Protein AF-A0A7S3JMP1-F1 (afdb_monomer)

Structure (mmCIF, N/CA/C/O backbone):
data_AF-A0A7S3JMP1-F1
#
_entry.id   AF-A0A7S3JMP1-F1
#
loop_
_atom_site.group_PDB
_atom_site.id
_atom_site.type_symbol
_atom_site.label_atom_id
_atom_site.label_alt_id
_atom_site.label_comp_id
_atom_site.label_asym_id
_atom_site.label_entity_id
_atom_site.label_seq_id
_atom_site.pdbx_PDB_ins_code
_atom_site.Cartn_x
_atom_site.Cartn_y
_atom_site.Cartn_z
_atom_site.occupancy
_atom_site.B_iso_or_equiv
_atom_site.auth_seq_id
_atom_site.auth_comp_id
_atom_site.auth_asym_id
_atom_site.auth_atom_id
_atom_site.pdbx_PDB_model_num
ATOM 1 N N . LYS A 1 1 ? -2.152 18.953 14.702 1.00 27.91 1 LYS A N 1
ATOM 2 C CA . LYS A 1 1 ? -2.093 19.894 13.556 1.00 27.91 1 LYS A CA 1
ATOM 3 C C . LYS A 1 1 ? -2.428 19.096 12.307 1.00 27.91 1 LYS A C 1
ATOM 5 O O . LYS A 1 1 ? -1.751 18.106 12.072 1.00 27.91 1 LYS A O 1
ATOM 10 N N . ALA A 1 2 ? -3.503 19.449 11.602 1.00 30.80 2 ALA A N 1
ATOM 11 C CA . ALA A 1 2 ? -3.869 18.799 10.349 1.00 30.80 2 ALA A CA 1
ATOM 12 C C . ALA A 1 2 ? -2.762 19.059 9.319 1.00 30.80 2 ALA A C 1
ATOM 14 O O . ALA A 1 2 ? -2.399 20.213 9.087 1.00 30.80 2 ALA A O 1
ATOM 15 N N . PHE A 1 3 ? -2.185 17.998 8.761 1.00 35.62 3 PHE A N 1
ATOM 16 C CA . PHE A 1 3 ? -1.281 18.111 7.626 1.00 35.62 3 PHE A CA 1
ATOM 17 C C . PHE A 1 3 ? -2.142 18.359 6.387 1.00 35.62 3 PHE A C 1
ATOM 19 O O . PHE A 1 3 ? -2.720 17.438 5.823 1.00 35.62 3 PHE A O 1
ATOM 26 N N . SER A 1 4 ? -2.279 19.632 6.021 1.00 33.31 4 SER A N 1
ATOM 27 C CA . SER A 1 4 ? -2.816 20.056 4.731 1.00 33.31 4 SER A CA 1
ATOM 28 C C . SER A 1 4 ? -1.775 19.713 3.668 1.00 33.31 4 SER A C 1
ATOM 30 O O . SER A 1 4 ? -0.843 20.483 3.443 1.00 33.31 4 SER A O 1
ATOM 32 N N . THR A 1 5 ? -1.907 18.542 3.055 1.00 43.91 5 THR A N 1
ATOM 33 C CA . THR A 1 5 ? -1.277 18.276 1.757 1.00 43.91 5 THR A CA 1
ATOM 34 C C . THR A 1 5 ? -2.185 18.858 0.673 1.00 43.91 5 THR A C 1
ATOM 36 O O . THR A 1 5 ? -3.389 19.003 0.884 1.00 43.91 5 THR A O 1
ATOM 39 N N . GLU A 1 6 ? -1.614 19.258 -0.460 1.00 51.47 6 GLU A N 1
ATOM 40 C CA . GLU A 1 6 ? -2.234 20.013 -1.569 1.00 51.47 6 GLU A CA 1
ATOM 41 C C . GLU A 1 6 ? -3.490 19.369 -2.206 1.00 51.47 6 GLU A C 1
ATOM 43 O O . GLU A 1 6 ? -4.034 19.872 -3.183 1.00 51.47 6 GLU A O 1
ATOM 48 N N . SER A 1 7 ? -3.980 18.259 -1.660 1.00 64.06 7 SER A N 1
ATOM 49 C CA . SER A 1 7 ? -5.025 17.405 -2.212 1.00 64.06 7 SER A CA 1
ATOM 50 C C . SER A 1 7 ? -6.443 17.719 -1.704 1.00 64.06 7 SER A C 1
ATOM 52 O O . SER A 1 7 ? -7.412 17.127 -2.178 1.00 64.06 7 SER A O 1
ATOM 54 N N . GLY A 1 8 ? -6.606 18.665 -0.768 1.00 86.81 8 GLY A N 1
ATOM 55 C CA . GLY A 1 8 ? -7.921 19.047 -0.225 1.00 86.81 8 GLY A CA 1
ATOM 56 C C . GLY A 1 8 ? -8.559 17.989 0.689 1.00 86.81 8 GLY A C 1
ATOM 57 O O . GLY A 1 8 ? -9.744 18.094 1.026 1.00 86.81 8 GLY A O 1
ATOM 58 N N . TYR A 1 9 ? -7.773 16.988 1.093 1.00 93.75 9 TYR A N 1
ATOM 59 C CA . TYR A 1 9 ? -8.148 15.967 2.062 1.00 93.75 9 TYR A CA 1
ATOM 60 C C . TYR A 1 9 ? -7.517 16.249 3.427 1.00 93.75 9 TYR A C 1
ATOM 62 O O . TYR A 1 9 ? -6.421 16.800 3.538 1.00 93.75 9 TYR A O 1
ATOM 70 N N . SER A 1 10 ? -8.209 15.843 4.483 1.00 94.62 10 SER A N 1
ATOM 71 C CA . SER A 1 10 ? -7.706 15.890 5.855 1.00 94.62 10 SER A CA 1
ATOM 72 C C . SER A 1 10 ? -8.132 14.651 6.626 1.00 94.62 10 SER A C 1
ATOM 74 O O . SER A 1 10 ? -8.985 13.892 6.173 1.00 94.62 10 SER A O 1
ATOM 76 N N . THR A 1 11 ? -7.584 14.453 7.820 1.00 96.25 11 THR A N 1
ATOM 77 C CA . THR A 1 11 ? -7.949 13.323 8.681 1.00 96.25 11 THR A CA 1
ATOM 78 C C . THR A 1 11 ? -8.600 13.787 9.973 1.00 96.25 11 THR A C 1
ATOM 80 O O . THR A 1 11 ? -8.127 14.742 10.595 1.00 96.25 11 THR A O 1
ATOM 83 N N . MET A 1 12 ? -9.600 13.045 10.433 1.00 96.44 12 MET A N 1
ATOM 84 C CA . MET A 1 12 ? -10.169 13.162 11.773 1.00 96.44 12 MET A CA 1
ATOM 85 C C . MET A 1 12 ? -9.902 11.865 12.535 1.00 96.44 12 MET A C 1
ATOM 87 O O . MET A 1 12 ? -10.162 10.781 12.024 1.00 96.44 12 MET A O 1
ATOM 91 N N . THR A 1 13 ? -9.347 11.961 13.742 1.00 97.38 13 THR A N 1
ATOM 92 C CA . THR A 1 13 ? -9.113 10.791 14.597 1.00 97.38 13 THR A CA 1
ATOM 93 C C . THR A 1 13 ? -10.145 10.749 15.709 1.00 97.38 13 THR A C 1
ATOM 95 O O . THR A 1 13 ? -10.338 11.745 16.401 1.00 97.38 13 THR A O 1
ATOM 98 N N . GLU A 1 14 ? -10.746 9.583 15.902 1.00 97.44 14 GLU A N 1
ATOM 99 C CA . GLU A 1 14 ? -11.648 9.288 17.012 1.00 97.44 14 GLU A CA 1
ATOM 100 C C . GLU A 1 14 ? -11.126 8.087 17.800 1.00 97.44 14 GLU A C 1
ATOM 102 O O . GLU A 1 14 ? -10.477 7.204 17.236 1.00 97.44 14 GLU A O 1
ATOM 107 N N . GLY A 1 15 ? -11.422 8.045 19.099 1.00 97.25 15 GLY A N 1
ATOM 108 C CA . GLY A 1 15 ? -11.028 6.946 19.979 1.00 97.25 15 GLY A CA 1
ATOM 109 C C . GLY A 1 15 ? -9.518 6.828 20.213 1.00 97.25 15 GLY A C 1
ATOM 110 O O . GLY A 1 15 ? -8.710 7.661 19.797 1.00 97.25 15 GLY A O 1
ATOM 111 N N . GLU A 1 16 ? -9.134 5.754 20.897 1.00 96.75 16 GLU A N 1
ATOM 112 C CA . GLU A 1 16 ? -7.748 5.452 21.254 1.00 96.75 16 GLU A CA 1
ATOM 113 C C . GLU A 1 16 ? -7.521 3.939 21.364 1.00 96.75 16 GLU A C 1
ATOM 115 O O . GLU A 1 16 ? -8.465 3.152 21.455 1.00 96.75 16 GLU A O 1
ATOM 120 N N . GLY A 1 17 ? -6.261 3.501 21.302 1.00 96.12 17 GLY A N 1
ATOM 121 C CA . GLY A 1 17 ? -5.921 2.078 21.343 1.00 96.12 17 GLY A CA 1
ATOM 122 C C . GLY A 1 17 ? -6.724 1.253 20.325 1.00 96.12 17 GLY A C 1
ATOM 123 O O . GLY A 1 17 ? -6.677 1.517 19.126 1.00 96.12 17 GLY A O 1
ATOM 124 N N . PHE A 1 18 ? -7.497 0.276 20.807 1.00 97.06 18 PHE A N 1
ATOM 125 C CA . PHE A 1 18 ? -8.333 -0.602 19.974 1.00 97.06 18 PHE A CA 1
ATOM 126 C C . PHE A 1 18 ? -9.514 0.098 19.286 1.00 97.06 18 PHE A C 1
ATOM 128 O O . PHE A 1 18 ? -9.977 -0.366 18.238 1.00 97.06 18 PHE A O 1
ATOM 135 N N . THR A 1 19 ? -10.016 1.196 19.857 1.00 97.38 19 THR A N 1
ATOM 136 C CA . THR A 1 19 ? -11.144 1.959 19.297 1.00 97.38 19 THR A CA 1
ATOM 137 C C . THR A 1 19 ? -10.684 3.079 18.376 1.00 97.38 19 THR A C 1
ATOM 139 O O . THR A 1 19 ? -11.520 3.706 17.732 1.00 97.38 19 TH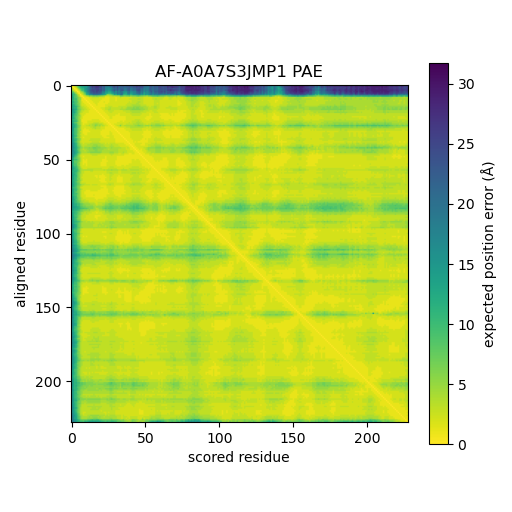R A O 1
ATOM 142 N N . LYS A 1 20 ? -9.369 3.314 18.268 1.00 98.25 20 LYS A N 1
ATOM 143 C CA . LYS A 1 20 ? -8.819 4.370 17.422 1.00 98.25 20 LYS A CA 1
ATOM 144 C C . LYS A 1 20 ? -9.222 4.168 15.963 1.00 98.25 20 LYS A C 1
ATOM 146 O O . LYS A 1 20 ? -8.942 3.111 15.391 1.00 98.25 20 LYS A O 1
ATOM 151 N N . ARG A 1 21 ? -9.808 5.197 15.357 1.00 98.31 21 ARG A N 1
ATOM 152 C CA . ARG A 1 21 ? -10.145 5.278 13.931 1.00 98.31 21 ARG A CA 1
ATOM 153 C C . ARG A 1 21 ? -9.627 6.576 13.342 1.00 98.31 21 ARG A C 1
ATOM 155 O O . ARG A 1 21 ? -9.736 7.626 13.970 1.00 98.31 21 ARG A O 1
ATOM 162 N N . VAL A 1 22 ? -9.050 6.499 12.148 1.00 98.38 22 VAL A N 1
ATOM 163 C CA . VAL A 1 22 ? -8.623 7.661 11.364 1.00 98.38 22 VAL A CA 1
ATOM 164 C C . VAL A 1 22 ? -9.528 7.753 10.143 1.00 98.38 22 VAL A C 1
ATOM 166 O O . VAL A 1 22 ? -9.395 6.981 9.198 1.00 98.38 22 VAL A O 1
ATOM 169 N N . TYR A 1 23 ? -10.470 8.688 10.183 1.00 98.25 23 TYR A N 1
ATOM 170 C CA . TYR A 1 23 ? -11.384 8.965 9.083 1.00 98.25 23 TYR A CA 1
ATOM 171 C C . TYR A 1 23 ? -10.7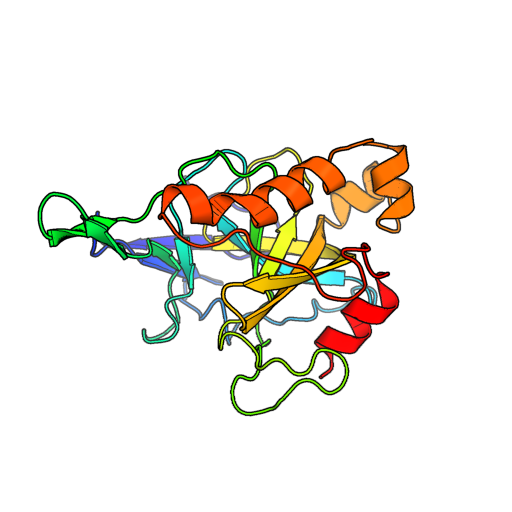45 9.932 8.098 1.00 98.25 23 TYR A C 1
ATOM 173 O O . TYR A 1 23 ? -10.215 10.975 8.496 1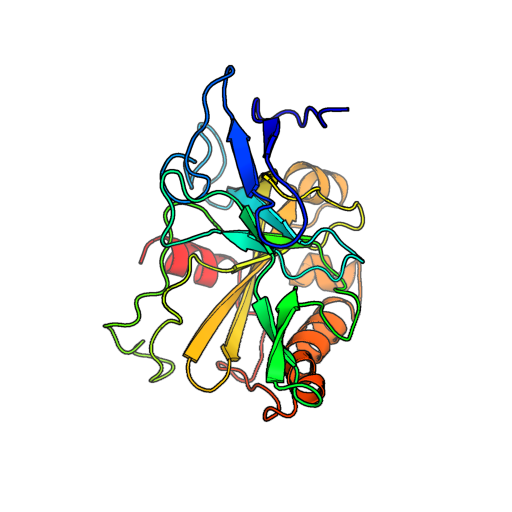.00 98.25 23 TYR A O 1
ATOM 181 N N . LEU A 1 24 ? -10.855 9.612 6.813 1.00 97.94 24 LEU A N 1
ATOM 182 C CA . LEU A 1 24 ? -10.547 10.547 5.745 1.00 97.94 24 LEU A CA 1
ATOM 183 C C . LEU A 1 24 ? -11.702 11.538 5.592 1.00 97.94 24 LEU A C 1
ATOM 185 O O . LEU A 1 24 ? -12.870 11.167 5.673 1.00 97.94 24 LEU A O 1
ATOM 189 N N . THR A 1 25 ? -11.382 12.806 5.364 1.00 96.50 25 THR A N 1
ATOM 190 C CA . THR A 1 25 ? -12.365 13.879 5.206 1.00 96.50 25 THR A CA 1
ATOM 191 C C . THR A 1 25 ? -12.054 14.726 3.978 1.00 96.50 25 THR A C 1
ATOM 193 O O . THR A 1 25 ? -10.891 14.983 3.670 1.00 96.50 25 THR A O 1
ATOM 196 N N . LYS A 1 26 ? -13.099 15.197 3.295 1.00 94.62 26 LYS A N 1
ATOM 197 C CA . LYS A 1 26 ? -13.024 16.150 2.181 1.00 94.62 26 LYS A CA 1
ATOM 198 C C . LYS A 1 26 ? -14.060 17.241 2.404 1.00 94.62 26 LYS A C 1
ATOM 200 O O . LYS A 1 26 ? -15.230 16.938 2.634 1.00 94.62 26 LYS A O 1
ATOM 205 N N . ALA A 1 27 ? -13.635 18.505 2.374 1.00 91.56 27 ALA A N 1
ATOM 206 C CA . ALA A 1 27 ? -14.508 19.654 2.650 1.00 91.56 27 ALA A CA 1
ATOM 207 C C . ALA A 1 27 ? -15.346 19.488 3.945 1.00 91.56 27 ALA A C 1
ATOM 209 O O . ALA A 1 27 ? -16.542 19.776 3.974 1.00 91.56 27 ALA A O 1
ATOM 210 N N . GLY A 1 28 ? -14.722 18.964 5.007 1.00 88.62 28 GLY A N 1
ATOM 211 C CA . GLY A 1 28 ? -15.351 18.767 6.319 1.00 88.62 28 GLY A CA 1
ATOM 212 C C . GLY A 1 28 ? -16.289 17.560 6.442 1.00 88.62 28 GLY A C 1
ATOM 213 O O . GLY A 1 28 ? -16.869 17.369 7.506 1.00 88.62 28 GLY A O 1
ATOM 214 N N . LYS A 1 29 ? -16.444 16.734 5.399 1.00 94.88 29 LYS A N 1
ATOM 215 C CA . LYS A 1 29 ? -17.255 15.505 5.439 1.00 94.88 29 LYS A CA 1
ATOM 216 C C . LYS A 1 29 ? -16.369 14.269 5.420 1.00 94.88 29 LYS A C 1
ATOM 218 O O . LYS A 1 29 ? -15.451 14.206 4.605 1.00 94.88 29 LYS A O 1
ATOM 223 N N . SER A 1 30 ? -16.661 13.295 6.280 1.00 96.56 30 SER A N 1
ATOM 224 C CA . SER A 1 30 ? -16.001 11.988 6.247 1.00 96.56 30 SER A CA 1
ATOM 225 C C . SER A 1 30 ? -16.370 11.229 4.975 1.00 96.56 30 SER A C 1
ATOM 227 O O . SER A 1 30 ? -17.538 11.208 4.584 1.00 96.56 30 SER A O 1
ATOM 229 N N . ILE A 1 31 ? -15.372 10.615 4.354 1.00 97.75 31 ILE A N 1
ATOM 230 C CA . ILE A 1 31 ? -15.487 9.830 3.124 1.00 97.75 31 ILE A CA 1
ATOM 231 C C . ILE A 1 31 ? -14.742 8.505 3.293 1.00 97.75 31 ILE A C 1
ATOM 233 O O . ILE A 1 31 ? -13.843 8.403 4.131 1.00 97.75 31 ILE A O 1
ATOM 237 N N . SER A 1 32 ? -15.096 7.507 2.490 1.00 98.44 32 SER A N 1
ATOM 238 C CA . SER A 1 32 ? -14.353 6.257 2.405 1.00 98.44 32 SER A CA 1
ATOM 239 C C . SER A 1 32 ? -13.026 6.454 1.667 1.00 98.44 32 SER A C 1
ATOM 241 O O . SER A 1 32 ? -13.047 6.864 0.503 1.00 98.44 32 SER A O 1
ATOM 243 N N . PRO A 1 33 ? -11.869 6.131 2.281 1.00 98.06 33 PRO A N 1
ATOM 244 C CA . PRO A 1 33 ? -10.610 6.099 1.551 1.00 98.06 33 PRO A CA 1
ATOM 245 C C . PRO A 1 33 ? -10.618 5.012 0.475 1.00 98.06 33 PRO A C 1
ATOM 247 O O . PRO A 1 33 ? -9.922 5.171 -0.514 1.00 98.06 33 PRO A O 1
ATOM 250 N N . TRP A 1 34 ? -11.409 3.943 0.625 1.00 98.56 34 TRP A N 1
ATOM 251 C CA . TRP A 1 34 ? -11.482 2.872 -0.369 1.00 98.56 34 TRP A CA 1
ATOM 252 C C . TRP A 1 34 ? -12.409 3.234 -1.530 1.00 98.56 34 TRP A C 1
ATOM 254 O O . TRP A 1 34 ? -12.020 3.118 -2.684 1.00 98.56 34 TRP A O 1
ATOM 264 N N . HIS A 1 35 ? -13.631 3.688 -1.257 1.00 98.31 35 HIS A N 1
ATOM 265 C CA . HIS A 1 35 ? -14.665 3.771 -2.295 1.00 98.31 35 HIS A CA 1
ATOM 266 C C . HIS A 1 35 ? -14.881 5.186 -2.854 1.00 98.31 35 HIS A C 1
ATOM 268 O O . HIS A 1 35 ? -15.198 5.333 -4.036 1.00 98.31 35 HIS A O 1
ATOM 274 N N . ASP A 1 36 ? -14.694 6.228 -2.037 1.00 97.81 36 ASP A N 1
ATOM 275 C CA . ASP A 1 36 ? -15.051 7.609 -2.403 1.00 97.81 36 ASP A CA 1
ATOM 276 C C . ASP A 1 36 ? -13.866 8.416 -2.966 1.00 97.81 36 ASP A C 1
ATOM 278 O O . ASP A 1 36 ? -14.055 9.482 -3.564 1.00 97.81 36 ASP A O 1
ATOM 282 N N . LEU A 1 37 ? -12.634 7.934 -2.776 1.00 95.69 37 LEU A N 1
ATOM 283 C CA . LEU A 1 37 ? -11.454 8.483 -3.438 1.00 95.69 37 LEU A CA 1
ATOM 284 C C . LEU A 1 37 ? -11.404 8.011 -4.892 1.00 95.69 37 LEU A C 1
ATOM 286 O O . LEU A 1 37 ? -11.443 6.819 -5.167 1.00 95.69 37 LEU A O 1
ATOM 290 N N . LYS A 1 38 ? -11.268 8.951 -5.832 1.00 95.88 38 LYS A N 1
ATOM 291 C CA . LYS A 1 38 ? -11.046 8.610 -7.241 1.00 95.88 38 LYS A CA 1
ATOM 292 C C . LYS A 1 38 ? -9.669 7.972 -7.401 1.00 95.88 38 LYS A C 1
ATOM 294 O O . LYS A 1 38 ? -8.688 8.610 -7.035 1.00 95.88 38 LYS A O 1
ATOM 299 N N . LEU A 1 39 ? -9.591 6.795 -8.020 1.00 97.12 39 LEU A N 1
ATOM 300 C CA . LEU A 1 39 ? -8.315 6.166 -8.388 1.00 97.12 39 LEU A CA 1
ATOM 301 C C . LEU A 1 39 ? -7.504 7.023 -9.370 1.00 97.12 39 LEU A C 1
ATOM 303 O O . LEU A 1 39 ? -6.292 7.193 -9.224 1.00 97.12 39 LEU A O 1
ATOM 307 N N . LYS A 1 40 ? -8.189 7.593 -10.368 1.00 96.31 40 LYS A N 1
ATOM 308 C CA . LYS A 1 40 ? -7.597 8.466 -11.383 1.00 96.31 40 LYS A CA 1
ATOM 309 C C . LYS A 1 40 ? -7.849 9.943 -11.063 1.00 96.31 40 LYS A C 1
ATOM 311 O O . LYS A 1 40 ? -9.005 10.374 -11.103 1.00 96.31 40 LYS A O 1
ATOM 316 N N . PRO A 1 41 ? -6.802 10.733 -10.760 1.00 94.06 41 PRO A N 1
ATOM 317 C CA . PRO A 1 41 ? -6.947 12.169 -10.571 1.00 94.06 41 PRO A CA 1
ATOM 318 C C . PRO A 1 41 ? -7.247 12.873 -11.901 1.00 94.06 41 PRO A C 1
ATOM 320 O O . PRO A 1 41 ? -6.667 12.558 -12.941 1.00 94.06 41 PRO A O 1
ATOM 323 N N . ASP A 1 42 ? -8.153 13.852 -11.861 1.00 91.94 42 ASP A N 1
ATOM 324 C CA . ASP A 1 42 ? -8.591 14.583 -13.051 1.00 91.94 42 ASP A CA 1
ATOM 325 C C . ASP A 1 42 ? -7.430 15.398 -13.662 1.00 91.94 42 ASP A C 1
ATOM 327 O O . ASP A 1 42 ? -6.675 16.066 -12.951 1.00 91.94 42 ASP A O 1
ATOM 331 N N . GLY A 1 43 ? -7.297 15.370 -14.993 1.00 93.31 43 GLY A N 1
ATOM 332 C CA . GLY A 1 43 ? -6.303 16.169 -15.727 1.00 93.31 43 GLY A CA 1
ATOM 333 C C . GLY A 1 43 ? -4.850 15.698 -15.586 1.00 93.31 43 GLY A C 1
ATOM 334 O O . GLY A 1 43 ? -3.937 16.452 -15.921 1.00 93.31 43 GLY A O 1
ATOM 335 N N . LYS A 1 44 ? -4.624 14.478 -15.085 1.00 94.06 44 LYS A N 1
ATOM 336 C CA . LYS A 1 44 ? -3.294 13.871 -14.949 1.00 94.06 44 LYS A CA 1
ATOM 337 C C . LYS A 1 44 ? -3.022 12.820 -16.025 1.00 94.06 44 LYS A C 1
ATOM 339 O O . LYS A 1 44 ? -3.944 12.285 -16.637 1.00 94.06 44 LYS A O 1
ATOM 344 N N . SER A 1 45 ? -1.740 12.541 -16.252 1.00 94.19 45 SER A N 1
ATOM 345 C CA . SER A 1 45 ? -1.279 11.503 -17.178 1.00 94.19 45 SER A CA 1
ATOM 346 C C . SER A 1 45 ? -1.760 10.106 -16.764 1.00 94.19 45 SER A C 1
ATOM 348 O O . SER A 1 45 ? -2.070 9.856 -15.599 1.00 94.19 45 SER A O 1
ATOM 350 N N . SER A 1 46 ? -1.805 9.171 -17.717 1.00 93.12 46 SER A N 1
ATOM 351 C CA . SER A 1 46 ? -2.327 7.810 -17.515 1.00 93.12 46 SER A CA 1
ATOM 352 C C . SER A 1 46 ? -1.529 6.962 -16.520 1.00 93.12 46 SER A C 1
ATOM 354 O O . SER A 1 46 ? -2.047 5.963 -16.030 1.00 93.12 46 SER A O 1
ATOM 356 N N . ASP A 1 47 ? -0.300 7.350 -16.201 1.00 95.44 47 ASP A N 1
ATOM 357 C CA . ASP A 1 47 ? 0.592 6.717 -15.227 1.00 95.44 47 ASP A CA 1
ATOM 358 C C . ASP A 1 47 ? 0.507 7.340 -13.821 1.00 95.44 47 ASP A C 1
ATOM 360 O O . ASP A 1 47 ? 1.170 6.866 -12.897 1.00 95.44 47 ASP A O 1
ATOM 364 N N . ILE A 1 48 ? -0.319 8.378 -13.645 1.00 97.88 48 ILE A N 1
ATOM 365 C CA . ILE A 1 48 ? -0.563 9.037 -12.361 1.00 97.88 48 ILE A CA 1
ATOM 366 C C . ILE A 1 48 ? -1.869 8.530 -11.746 1.00 97.88 48 ILE A C 1
ATOM 368 O O . ILE A 1 48 ? -2.901 8.401 -12.414 1.00 97.88 48 ILE A O 1
ATOM 372 N N . PHE A 1 49 ? -1.811 8.251 -10.449 1.00 98.25 49 PHE A N 1
ATOM 373 C CA . PHE A 1 49 ? -2.899 7.701 -9.649 1.00 98.25 49 PHE A CA 1
ATOM 374 C C . PHE A 1 49 ? -2.974 8.420 -8.304 1.00 98.25 49 PHE A C 1
ATOM 376 O O . PHE A 1 49 ? -1.984 8.969 -7.821 1.00 98.25 49 PHE A O 1
ATOM 383 N N . THR A 1 50 ? -4.149 8.424 -7.688 1.00 98.00 50 THR A N 1
ATOM 384 C CA . THR A 1 50 ? -4.323 8.875 -6.306 1.00 98.00 50 THR A CA 1
ATOM 385 C C . THR A 1 50 ? -4.112 7.687 -5.379 1.00 98.00 50 THR A C 1
ATOM 387 O O . THR A 1 50 ? -4.689 6.632 -5.607 1.00 98.00 50 THR A O 1
ATOM 390 N N . ALA A 1 51 ? -3.321 7.864 -4.325 1.00 98.19 51 ALA A N 1
ATOM 391 C CA . ALA A 1 51 ? -3.097 6.844 -3.306 1.00 98.19 51 ALA A CA 1
ATOM 392 C C . ALA A 1 51 ? -3.471 7.351 -1.911 1.00 98.19 51 ALA A C 1
ATOM 394 O O . ALA A 1 51 ? -3.361 8.552 -1.635 1.00 98.19 51 ALA A O 1
ATOM 395 N N . CYS A 1 52 ? -3.880 6.434 -1.032 1.00 98.44 52 CYS A N 1
ATOM 396 C CA . CYS A 1 52 ? -4.111 6.705 0.384 1.00 98.44 52 CYS A CA 1
ATOM 397 C C . CYS A 1 52 ? -3.066 5.971 1.229 1.00 98.44 52 CYS A C 1
ATOM 399 O O . CYS A 1 52 ? -2.897 4.762 1.100 1.00 98.44 52 CYS A O 1
ATOM 401 N N . PHE A 1 53 ? -2.361 6.701 2.091 1.00 98.50 53 PHE A N 1
ATOM 402 C CA . PHE A 1 53 ? -1.272 6.155 2.900 1.00 98.50 53 PHE A CA 1
ATOM 403 C C . PHE A 1 53 ? -1.764 5.669 4.254 1.00 98.50 53 PHE A C 1
ATOM 405 O O . PHE A 1 53 ? -2.545 6.340 4.925 1.00 98.50 53 PHE A O 1
ATOM 412 N N . GLU A 1 54 ? -1.250 4.533 4.697 1.00 98.69 54 GLU A N 1
ATOM 413 C CA . GLU A 1 54 ? -1.669 3.870 5.928 1.00 98.69 54 GLU A CA 1
ATOM 414 C C . GLU A 1 54 ? -0.543 3.856 6.957 1.00 98.69 54 GLU A C 1
ATOM 416 O O . GLU A 1 54 ? -0.748 4.238 8.114 1.00 98.69 54 GLU A O 1
ATOM 421 N N . ILE A 1 55 ? 0.668 3.482 6.536 1.00 98.50 55 ILE A N 1
ATOM 422 C CA . ILE A 1 55 ? 1.819 3.306 7.423 1.00 98.50 55 ILE A CA 1
ATOM 423 C C . ILE A 1 55 ? 2.941 4.241 6.962 1.00 98.50 55 ILE A C 1
ATOM 425 O O . ILE A 1 55 ? 3.528 4.023 5.900 1.00 98.50 55 ILE A O 1
ATOM 429 N N . PRO A 1 56 ? 3.268 5.279 7.752 1.00 98.00 56 PRO A N 1
ATOM 430 C CA . PRO A 1 56 ? 4.361 6.178 7.413 1.00 98.00 56 PRO A CA 1
ATOM 431 C C . PRO A 1 56 ? 5.716 5.461 7.423 1.00 98.00 56 PRO A C 1
ATOM 433 O O . PRO A 1 56 ? 5.950 4.571 8.247 1.00 98.00 56 PRO A O 1
ATOM 436 N N . PHE A 1 57 ? 6.645 5.943 6.599 1.00 95.94 57 PHE A N 1
ATOM 437 C CA . PHE A 1 57 ? 8.057 5.562 6.620 1.00 95.94 57 PHE A CA 1
ATOM 438 C C . PHE A 1 57 ? 8.612 5.532 8.053 1.00 95.94 57 PHE A C 1
ATOM 440 O O . PHE A 1 57 ? 8.381 6.456 8.848 1.00 95.94 57 PHE A O 1
ATOM 447 N N . ASN A 1 58 ? 9.341 4.463 8.398 1.00 94.06 58 ASN A N 1
ATOM 448 C CA . ASN A 1 58 ? 9.884 4.212 9.738 1.00 94.06 58 ASN A CA 1
ATOM 449 C C . ASN A 1 58 ? 8.843 4.165 10.880 1.00 94.06 58 ASN A C 1
ATOM 451 O O . ASN A 1 58 ? 9.185 4.378 12.050 1.00 94.06 58 ASN A O 1
ATOM 455 N N . LYS A 1 59 ? 7.570 3.869 10.596 1.00 97.19 59 LYS A N 1
ATOM 456 C CA . LYS A 1 59 ? 6.556 3.558 11.619 1.00 97.19 59 LYS A CA 1
ATOM 457 C C . LYS A 1 59 ? 6.145 2.096 11.535 1.00 97.19 59 LYS A C 1
ATOM 459 O O . LYS A 1 59 ? 6.055 1.519 10.466 1.00 97.19 59 LYS A O 1
ATOM 464 N N . ILE A 1 60 ? 5.899 1.498 12.698 1.00 97.44 60 ILE A N 1
ATOM 465 C CA . ILE A 1 60 ? 5.664 0.052 12.821 1.00 97.44 60 ILE A CA 1
ATOM 466 C C . ILE A 1 60 ? 4.225 -0.309 13.183 1.00 97.44 60 ILE A C 1
ATOM 468 O O . ILE A 1 60 ? 3.899 -1.488 13.205 1.00 97.44 60 ILE A O 1
ATOM 472 N N . ALA A 1 61 ? 3.357 0.657 13.498 1.00 98.00 61 ALA A N 1
ATOM 473 C CA . ALA A 1 61 ? 1.944 0.359 13.728 1.00 98.00 61 ALA A CA 1
ATOM 474 C C . ALA A 1 61 ? 1.323 -0.117 12.409 1.00 98.00 61 ALA A C 1
ATOM 476 O O . ALA A 1 61 ? 1.310 0.651 11.449 1.00 98.00 61 ALA A O 1
ATOM 477 N N . LYS A 1 62 ? 0.835 -1.366 12.358 1.00 97.56 62 LYS A N 1
ATOM 478 C CA . LYS A 1 62 ? 0.179 -1.906 11.161 1.00 97.56 62 LYS A CA 1
ATOM 479 C C . LYS A 1 62 ? -1.212 -1.295 11.050 1.00 97.56 62 LYS A C 1
ATOM 481 O O . LYS A 1 62 ? -2.158 -1.818 11.625 1.00 97.56 62 LYS A O 1
ATOM 486 N N . MET A 1 63 ? -1.287 -0.134 10.418 1.00 98.31 63 MET A N 1
ATOM 487 C CA . MET A 1 63 ? -2.534 0.537 10.078 1.00 98.31 63 MET A CA 1
ATOM 488 C C . MET A 1 63 ? -3.036 -0.003 8.743 1.00 98.31 63 MET A C 1
ATOM 490 O O . MET A 1 63 ? -2.219 -0.268 7.871 1.00 98.31 63 MET A O 1
ATOM 494 N N . GLU A 1 64 ? -4.346 -0.139 8.607 1.00 98.06 64 GLU A N 1
ATOM 495 C CA . GLU A 1 64 ? -5.007 -0.625 7.396 1.00 98.06 64 GLU A CA 1
ATOM 496 C C . GLU A 1 64 ? -6.418 -0.040 7.299 1.00 98.06 64 GLU A C 1
ATOM 498 O O . GLU A 1 64 ? -7.021 0.355 8.310 1.00 98.06 64 GLU A O 1
ATOM 503 N N . VAL A 1 65 ? -6.959 -0.013 6.091 1.00 98.06 65 VAL A N 1
ATOM 504 C CA . VAL A 1 65 ? -8.360 0.290 5.829 1.00 98.06 65 VAL A CA 1
ATOM 505 C C . VAL A 1 65 ? -9.291 -0.737 6.487 1.00 98.06 65 VAL A C 1
ATOM 507 O O . VAL A 1 65 ? -9.163 -1.950 6.332 1.00 98.06 65 VAL A O 1
ATOM 510 N N . ALA A 1 66 ? -10.281 -0.269 7.250 1.00 98.00 66 ALA A N 1
ATOM 511 C CA . ALA A 1 66 ? -11.263 -1.153 7.870 1.00 98.00 66 ALA A CA 1
ATOM 512 C C . ALA A 1 66 ? -12.341 -1.572 6.853 1.00 98.00 66 ALA A C 1
ATOM 514 O O . ALA A 1 66 ? -13.391 -0.933 6.746 1.00 98.00 66 ALA A O 1
ATOM 515 N N . LY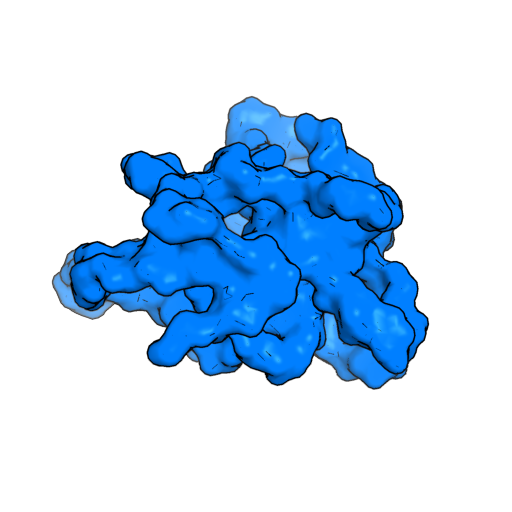S A 1 67 ? -12.111 -2.676 6.130 1.00 96.31 67 LYS A N 1
ATOM 516 C CA . LYS A 1 67 ? -13.040 -3.220 5.113 1.00 96.31 67 LYS A CA 1
ATOM 517 C C . LYS A 1 67 ? -14.486 -3.380 5.594 1.00 96.31 67 LYS A C 1
ATOM 519 O O . LYS A 1 67 ? -15.429 -3.180 4.839 1.00 96.31 67 LYS A O 1
ATOM 524 N N . ASN A 1 68 ? -14.657 -3.718 6.869 1.00 96.44 68 ASN A N 1
ATOM 525 C CA . ASN A 1 68 ? -15.941 -4.062 7.473 1.00 96.44 68 ASN A CA 1
ATOM 526 C C . ASN A 1 68 ? -16.597 -2.928 8.279 1.00 96.44 68 ASN A C 1
ATOM 528 O O . ASN A 1 68 ? -17.567 -3.174 8.996 1.00 96.44 68 ASN A O 1
ATOM 532 N N . GLU A 1 69 ? -16.076 -1.702 8.201 1.00 97.81 69 GLU A N 1
ATOM 533 C CA . GLU A 1 69 ? -16.627 -0.545 8.909 1.00 97.81 69 GLU A CA 1
ATOM 534 C C . GLU A 1 69 ? -17.156 0.506 7.928 1.00 97.81 69 GLU A C 1
ATOM 536 O O . GLU A 1 69 ? -16.609 0.724 6.847 1.00 97.81 69 GLU A O 1
ATOM 541 N N . LYS A 1 70 ? -18.236 1.193 8.316 1.00 97.81 70 LYS A N 1
ATOM 542 C CA . LYS A 1 70 ? -18.834 2.258 7.504 1.00 97.81 70 LYS A CA 1
ATOM 543 C C . LYS A 1 70 ? -17.802 3.364 7.250 1.00 97.81 70 LYS A C 1
ATOM 545 O O . LYS A 1 70 ? -17.170 3.832 8.192 1.00 97.81 70 LYS A O 1
ATOM 550 N N . LEU A 1 71 ? -17.692 3.809 5.995 1.00 97.88 71 LEU A N 1
ATOM 551 C CA . LEU A 1 71 ? -16.680 4.770 5.522 1.00 97.88 71 LEU A CA 1
ATOM 552 C C . LEU A 1 71 ? -15.228 4.277 5.635 1.00 97.88 71 LEU A C 1
ATOM 554 O O . LEU A 1 71 ? -14.318 5.085 5.511 1.00 97.88 71 LEU A O 1
ATOM 558 N N . ASN A 1 72 ? -15.003 2.987 5.886 1.00 98.62 72 ASN A N 1
ATOM 559 C CA . ASN A 1 72 ? -13.694 2.338 5.851 1.00 98.62 72 ASN A CA 1
ATOM 560 C C . ASN A 1 72 ? -12.553 3.161 6.494 1.00 98.62 72 ASN A C 1
ATOM 562 O O . ASN A 1 72 ? -11.536 3.402 5.846 1.00 98.62 72 ASN A O 1
ATOM 566 N N . PRO A 1 73 ? -12.693 3.653 7.742 1.00 98.50 73 PRO A N 1
ATOM 567 C CA . PRO A 1 73 ? -11.611 4.388 8.389 1.00 98.50 73 PRO A CA 1
ATOM 568 C C . PRO A 1 73 ? -10.352 3.527 8.495 1.00 98.50 73 PRO A C 1
ATOM 570 O O . PRO A 1 73 ? -10.432 2.301 8.575 1.00 98.50 73 PRO A O 1
ATOM 573 N N . LEU A 1 74 ? -9.188 4.164 8.600 1.00 98.69 74 LEU A N 1
ATOM 574 C CA . LEU A 1 74 ? -7.980 3.424 8.938 1.00 98.69 74 LEU A CA 1
ATOM 575 C C . LEU A 1 74 ? -8.012 3.037 10.417 1.00 98.69 74 LEU A C 1
ATOM 577 O O . LEU A 1 74 ? -8.336 3.857 11.289 1.00 98.69 74 LEU A O 1
ATOM 581 N N . ARG A 1 75 ? -7.617 1.805 10.718 1.00 98.31 75 ARG A N 1
ATOM 582 C CA . ARG A 1 75 ? -7.441 1.301 12.084 1.00 98.31 75 ARG A CA 1
ATOM 583 C C . ARG A 1 75 ? -6.157 0.500 12.184 1.00 98.31 75 ARG A C 1
ATOM 585 O O . ARG A 1 75 ? -5.622 0.053 11.180 1.00 98.31 75 ARG A O 1
ATOM 592 N N . GLN A 1 76 ? -5.667 0.309 13.401 1.00 98.56 76 GLN A N 1
ATOM 593 C CA . GLN A 1 76 ? -4.543 -0.592 13.608 1.00 98.56 76 GLN A CA 1
ATOM 594 C C . GLN A 1 76 ? -5.044 -2.042 13.627 1.00 98.56 76 GLN A C 1
ATOM 596 O O . GLN A 1 76 ? -5.973 -2.361 14.375 1.00 98.56 76 GLN A O 1
ATOM 601 N N . ASP A 1 77 ? -4.411 -2.905 12.833 1.00 97.06 77 ASP A N 1
ATOM 602 C CA . ASP A 1 77 ? -4.618 -4.352 12.842 1.00 97.06 77 ASP A CA 1
ATOM 603 C C . ASP A 1 77 ? -4.365 -4.903 14.257 1.00 97.06 77 ASP A C 1
ATOM 605 O O . ASP A 1 77 ? -3.620 -4.342 15.073 1.00 97.06 77 ASP A O 1
ATOM 609 N N . THR A 1 78 ? -4.990 -6.029 14.570 1.00 96.12 78 THR A N 1
ATOM 610 C CA . THR A 1 78 ? -4.893 -6.681 15.870 1.00 96.12 78 THR A CA 1
ATOM 611 C C . THR A 1 78 ? -4.451 -8.120 15.708 1.00 96.12 78 THR A C 1
ATOM 613 O O . THR A 1 78 ? -4.871 -8.823 14.798 1.00 96.12 78 THR A O 1
ATOM 616 N N . LYS A 1 79 ? -3.621 -8.594 16.633 1.00 93.69 79 LYS A N 1
ATOM 617 C CA . LYS A 1 79 ? -3.215 -9.999 16.695 1.00 93.69 79 LYS A CA 1
ATOM 618 C C . LYS A 1 79 ? -3.453 -10.570 18.080 1.00 93.69 79 LYS A C 1
ATOM 620 O O . LYS A 1 79 ? -3.636 -9.834 19.047 1.00 93.69 79 LYS A O 1
ATOM 625 N N . LYS A 1 80 ? -3.422 -11.894 18.185 1.00 93.56 80 LYS A N 1
ATOM 626 C CA . LYS A 1 80 ? -3.419 -12.588 19.472 1.00 93.56 80 LYS A CA 1
ATOM 627 C C . LYS A 1 80 ? -1.981 -12.697 19.980 1.00 93.56 80 LYS A C 1
ATOM 629 O O . LYS A 1 80 ? -1.086 -13.082 19.225 1.00 93.56 80 LYS A O 1
ATOM 634 N N . SER A 1 81 ? -1.740 -12.339 21.237 1.00 90.25 81 SER A N 1
ATOM 635 C CA . SER A 1 81 ? -0.459 -12.590 21.897 1.00 90.25 81 SER A CA 1
ATOM 636 C C . SER A 1 81 ? -0.199 -14.093 21.951 1.00 90.25 81 SER A C 1
ATOM 638 O O . SER A 1 81 ? -1.057 -14.860 22.381 1.00 90.25 81 SER A O 1
ATOM 640 N N . ARG A 1 82 ? 0.994 -14.524 21.531 1.00 85.62 82 ARG A N 1
ATOM 641 C CA . ARG A 1 82 ? 1.408 -15.932 21.642 1.00 85.62 82 ARG A CA 1
ATOM 642 C C . ARG A 1 82 ? 1.683 -16.360 23.082 1.00 85.62 82 ARG A C 1
ATOM 644 O O . ARG A 1 82 ? 1.618 -17.546 23.366 1.00 85.62 82 ARG A O 1
ATOM 651 N N . LEU A 1 83 ? 1.995 -15.402 23.957 1.00 89.56 83 LEU A N 1
ATOM 652 C CA . LEU A 1 83 ? 2.330 -15.657 25.357 1.00 89.56 83 LEU A CA 1
ATOM 653 C C . LEU A 1 83 ? 1.082 -15.671 26.241 1.00 89.56 83 LEU A C 1
ATOM 655 O O . LEU A 1 83 ? 0.905 -16.585 27.035 1.00 89.56 83 LEU A O 1
ATOM 659 N N . THR A 1 84 ? 0.217 -14.664 26.097 1.00 94.25 84 THR A N 1
ATOM 660 C CA . THR A 1 84 ? -0.945 -14.473 26.985 1.00 94.25 84 THR A CA 1
ATOM 661 C C . THR A 1 84 ? -2.262 -14.903 26.350 1.00 94.25 84 THR A C 1
ATOM 663 O O . THR A 1 84 ? -3.253 -15.086 27.046 1.00 94.25 84 THR A O 1
ATOM 666 N N . GLY A 1 85 ? -2.314 -15.049 25.024 1.00 93.00 85 GLY A N 1
ATOM 667 C CA . GLY A 1 85 ? -3.564 -15.291 24.306 1.00 93.00 85 GLY A CA 1
ATOM 668 C C . GLY A 1 85 ? -4.483 -14.067 24.215 1.00 93.00 85 GLY A C 1
ATOM 669 O O . GLY A 1 85 ? -5.557 -14.163 23.626 1.00 93.00 85 GLY A O 1
ATOM 670 N N . GLU A 1 86 ? -4.094 -12.915 24.752 1.00 96.19 86 GLU A N 1
ATOM 671 C CA . GLU A 1 86 ? -4.922 -11.710 24.721 1.00 96.19 86 GLU A CA 1
ATOM 672 C C . GLU A 1 86 ? -4.835 -10.997 23.368 1.00 96.19 86 GLU A C 1
ATOM 674 O O . GLU A 1 86 ? -3.844 -11.106 22.636 1.00 96.19 86 GLU A O 1
ATOM 679 N N . LYS A 1 87 ? -5.891 -10.258 23.020 1.00 96.81 87 LYS A N 1
ATOM 680 C CA . LYS A 1 87 ? -5.906 -9.402 21.833 1.00 96.81 87 LYS A CA 1
ATOM 681 C C . LYS A 1 87 ? -4.980 -8.207 22.066 1.00 96.81 87 LYS A C 1
ATOM 683 O O . LYS A 1 87 ? -5.094 -7.529 23.078 1.00 96.81 87 LYS A O 1
ATOM 688 N N . GLN A 1 88 ? -4.105 -7.925 21.109 1.00 96.75 88 GLN A N 1
ATOM 689 C CA . GLN A 1 88 ? -3.176 -6.797 21.151 1.00 96.75 88 GLN A CA 1
ATOM 690 C C . GLN A 1 88 ? -3.122 -6.079 19.804 1.00 96.75 88 GLN A C 1
ATOM 692 O O . GLN A 1 88 ? -3.390 -6.672 18.756 1.00 96.75 88 GLN A O 1
ATOM 697 N N . LEU A 1 89 ? -2.760 -4.800 19.834 1.00 97.38 89 LEU A N 1
ATOM 698 C CA . LEU A 1 89 ? -2.475 -4.027 18.628 1.00 97.38 89 LEU A CA 1
ATOM 699 C C . LEU A 1 89 ? -1.240 -4.596 17.919 1.00 97.38 89 LEU A C 1
ATOM 701 O O . LEU A 1 89 ? -0.264 -4.999 18.560 1.00 97.38 89 LEU A O 1
ATOM 705 N N . ARG A 1 90 ? -1.283 -4.662 16.588 1.00 96.50 90 ARG A N 1
ATOM 706 C CA . ARG A 1 90 ? -0.214 -5.256 15.789 1.00 96.50 90 ARG A CA 1
ATOM 707 C C . ARG A 1 90 ? 0.832 -4.220 15.409 1.00 96.50 90 ARG A C 1
ATOM 709 O O . ARG A 1 90 ? 0.527 -3.182 14.825 1.00 96.50 90 ARG A O 1
ATOM 716 N N . TYR A 1 91 ? 2.082 -4.557 15.698 1.00 96.19 91 TYR A N 1
ATOM 717 C CA . TYR A 1 91 ? 3.251 -3.812 15.263 1.00 96.19 91 TYR A CA 1
ATOM 718 C C . TYR A 1 91 ? 4.153 -4.714 14.420 1.00 96.19 91 TYR A C 1
ATOM 720 O O . TYR A 1 91 ? 4.296 -5.903 14.733 1.00 96.19 91 TYR A O 1
ATOM 728 N N . TYR A 1 92 ? 4.746 -4.158 13.366 1.00 95.50 92 TYR A N 1
ATOM 729 C CA . TYR A 1 92 ? 5.821 -4.804 12.627 1.00 95.50 92 TYR A CA 1
ATOM 730 C C . TYR A 1 92 ? 7.054 -4.970 13.513 1.00 95.50 92 TYR A C 1
ATOM 732 O O . TYR A 1 92 ? 7.387 -4.099 14.314 1.00 95.50 92 TYR A O 1
ATOM 740 N N . ALA A 1 93 ? 7.737 -6.101 13.349 1.00 93.25 93 ALA A N 1
ATOM 741 C CA . ALA A 1 93 ? 8.981 -6.387 14.059 1.00 93.25 93 ALA A CA 1
ATOM 742 C C . ALA A 1 93 ? 10.197 -5.659 13.456 1.00 93.25 93 ALA A C 1
ATOM 744 O O . ALA A 1 93 ? 11.245 -5.594 14.087 1.00 93.25 93 ALA A O 1
ATOM 745 N N . GLN A 1 94 ? 10.050 -5.111 12.247 1.00 93.94 94 GLN A N 1
ATOM 746 C CA . GLN A 1 94 ? 11.073 -4.352 11.533 1.00 93.94 94 GLN A CA 1
ATOM 747 C C . GLN A 1 94 ? 10.477 -3.025 11.055 1.00 93.94 94 GLN A C 1
ATOM 749 O O . GLN A 1 94 ? 9.290 -2.959 10.729 1.00 93.94 94 GLN A O 1
ATOM 754 N N . PHE A 1 95 ? 11.294 -1.975 10.985 1.00 94.81 95 PHE A N 1
ATOM 755 C CA . PHE A 1 95 ? 10.871 -0.693 10.421 1.00 94.81 95 PHE A CA 1
ATOM 756 C C . PHE A 1 95 ? 10.668 -0.823 8.902 1.00 94.81 95 PHE A C 1
ATOM 758 O O . PHE A 1 95 ? 11.576 -1.313 8.228 1.00 94.81 95 PHE A O 1
ATOM 765 N N . PRO A 1 96 ? 9.512 -0.412 8.348 1.00 94.31 96 PRO A N 1
ATOM 766 C CA . PRO A 1 96 ? 9.340 -0.290 6.905 1.00 94.31 96 PRO A CA 1
ATOM 767 C C . PRO A 1 96 ? 10.306 0.744 6.322 1.00 94.31 96 PRO A C 1
ATOM 769 O O . PRO A 1 96 ? 10.478 1.828 6.885 1.00 94.31 96 PRO A O 1
ATOM 772 N N . LEU A 1 97 ? 10.892 0.415 5.170 1.00 94.56 97 LEU A N 1
ATOM 773 C CA . LEU A 1 97 ? 11.842 1.261 4.432 1.00 94.56 97 LEU A CA 1
ATOM 774 C C . LEU A 1 97 ? 11.153 2.188 3.410 1.00 94.56 97 LEU A C 1
ATOM 776 O O . LEU A 1 97 ? 11.817 2.778 2.562 1.00 94.56 97 LEU A O 1
ATOM 780 N N . PHE A 1 98 ? 9.828 2.286 3.479 1.00 98.06 98 PHE A N 1
ATOM 781 C CA . PHE A 1 98 ? 8.939 2.960 2.533 1.00 98.06 98 PHE A CA 1
ATOM 782 C C . PHE A 1 98 ? 7.717 3.508 3.275 1.00 98.06 98 PHE A C 1
ATOM 784 O O . PHE A 1 98 ? 7.427 3.081 4.399 1.00 98.06 98 PHE A O 1
ATOM 791 N N . ASN A 1 99 ? 6.990 4.430 2.648 1.00 98.62 99 ASN A N 1
ATOM 792 C CA . ASN A 1 99 ? 5.600 4.679 3.022 1.00 98.62 99 ASN A CA 1
ATOM 793 C C . ASN A 1 99 ? 4.727 3.578 2.406 1.00 98.62 99 ASN A C 1
ATOM 795 O O . ASN A 1 99 ? 4.964 3.154 1.276 1.00 98.62 99 ASN A O 1
ATOM 799 N N . TYR A 1 100 ? 3.724 3.116 3.142 1.00 98.75 100 TYR A N 1
ATOM 800 C CA . TYR A 1 100 ? 2.822 2.056 2.699 1.00 98.75 100 TYR A CA 1
ATOM 801 C C . TYR A 1 100 ? 1.384 2.546 2.685 1.00 98.75 100 TYR A C 1
ATOM 803 O O . TYR A 1 100 ? 0.997 3.371 3.521 1.00 98.75 100 TYR A O 1
ATOM 811 N N . GLY A 1 101 ? 0.592 2.016 1.770 1.00 98.56 101 GLY A N 1
ATOM 812 C CA . GLY A 1 101 ? -0.833 2.278 1.702 1.00 98.56 101 GLY A CA 1
ATOM 813 C C . GLY A 1 101 ? -1.456 1.522 0.551 1.00 98.56 101 GLY A C 1
ATOM 814 O O . GLY A 1 101 ? -0.936 0.487 0.152 1.00 98.56 101 GLY A O 1
ATOM 815 N N . MET A 1 102 ? -2.512 2.086 -0.021 1.00 98.62 102 MET A N 1
ATOM 816 C CA . MET A 1 102 ? -3.280 1.415 -1.060 1.00 98.62 102 MET A CA 1
ATOM 817 C C . MET A 1 102 ? -3.771 2.353 -2.160 1.00 98.62 102 MET A C 1
ATOM 819 O O . MET A 1 102 ? -3.809 3.586 -2.010 1.00 98.62 102 MET A O 1
ATOM 823 N N . PHE A 1 103 ? -4.167 1.743 -3.274 1.00 98.69 103 PHE A N 1
ATOM 824 C CA . PHE A 1 103 ? -4.947 2.399 -4.309 1.00 98.69 103 PHE A CA 1
ATOM 825 C C . PHE A 1 103 ? -6.451 2.296 -4.017 1.00 98.69 103 PHE A C 1
ATOM 827 O O . PHE A 1 103 ? -6.982 1.194 -3.859 1.00 98.69 103 PHE A O 1
ATOM 834 N N . PRO A 1 104 ? -7.182 3.424 -3.991 1.00 98.19 104 PRO A N 1
ATOM 835 C CA . PRO A 1 104 ? -8.623 3.401 -3.802 1.00 98.19 104 PRO A CA 1
ATOM 836 C C . PRO A 1 104 ? -9.312 2.779 -5.023 1.00 98.19 104 PRO A C 1
ATOM 838 O O . PRO A 1 104 ? -8.763 2.774 -6.118 1.00 98.19 104 PRO A O 1
ATOM 841 N N . GLN A 1 105 ? -10.541 2.298 -4.860 1.00 97.88 105 GLN A N 1
ATOM 842 C CA . GLN A 1 105 ? -11.361 1.710 -5.929 1.00 97.88 105 GLN A CA 1
ATOM 843 C C . GLN A 1 105 ? -10.700 0.525 -6.655 1.00 97.88 105 GLN A C 1
ATOM 845 O O . GLN A 1 105 ? -11.050 0.229 -7.792 1.00 97.88 105 GLN A O 1
ATOM 850 N N . THR A 1 106 ? -9.779 -0.164 -5.983 1.00 98.12 106 THR A N 1
ATOM 851 C CA . THR A 1 106 ? -9.194 -1.434 -6.428 1.00 98.12 106 THR A CA 1
ATOM 852 C C . THR A 1 106 ? -9.586 -2.547 -5.461 1.00 98.12 106 THR A C 1
ATOM 854 O O . THR A 1 106 ? -9.983 -2.265 -4.326 1.00 98.12 106 THR A O 1
ATOM 857 N N . TRP A 1 107 ? -9.519 -3.800 -5.904 1.00 97.19 107 TRP A N 1
ATOM 858 C C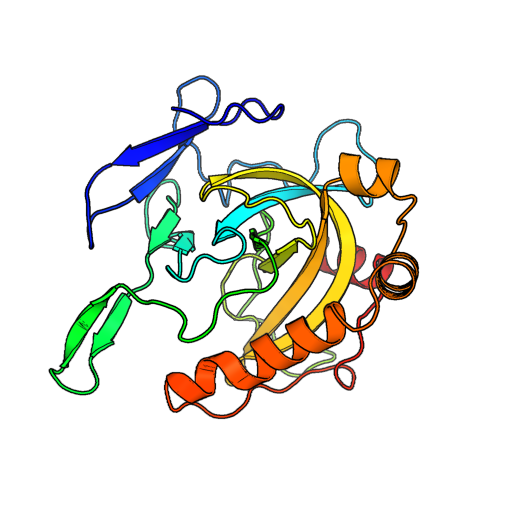A . TRP A 1 107 ? -9.761 -4.966 -5.058 1.00 97.19 107 TRP A CA 1
ATOM 859 C C . TRP A 1 107 ? -9.084 -6.199 -5.655 1.00 97.19 107 TRP A C 1
ATOM 861 O O . TRP A 1 107 ? -9.357 -6.570 -6.798 1.00 97.19 107 TRP A O 1
ATOM 871 N N . GLU A 1 108 ? -8.221 -6.844 -4.878 1.00 95.19 108 GLU A N 1
ATOM 872 C CA . GLU A 1 108 ? -7.593 -8.110 -5.234 1.00 95.19 108 GLU A CA 1
ATOM 873 C C . GLU A 1 108 ? -8.592 -9.255 -5.072 1.00 95.19 108 GLU A C 1
ATOM 875 O O . GLU A 1 108 ? -8.774 -9.837 -4.003 1.00 95.19 108 GLU A O 1
ATOM 880 N N . ASN A 1 109 ? -9.273 -9.567 -6.173 1.00 92.75 109 ASN A N 1
ATOM 881 C CA . ASN A 1 109 ? -10.388 -10.501 -6.187 1.00 92.75 109 ASN A CA 1
ATOM 882 C C . ASN A 1 109 ? -9.982 -11.909 -5.699 1.00 92.75 109 ASN A C 1
ATOM 884 O O . ASN A 1 109 ? -9.255 -12.649 -6.372 1.00 92.75 109 ASN A O 1
ATOM 888 N N . CYS A 1 110 ? -10.519 -12.305 -4.546 1.00 93.88 110 CYS A N 1
ATOM 889 C CA . CYS A 1 110 ? -10.262 -13.601 -3.920 1.00 93.88 110 CYS A CA 1
ATOM 890 C C . CYS A 1 110 ? -11.089 -14.759 -4.530 1.00 93.88 110 CYS A C 1
ATOM 892 O O . CYS A 1 110 ? -10.751 -15.940 -4.373 1.00 93.88 110 CYS A O 1
ATOM 894 N N . ASP A 1 111 ? -12.131 -14.459 -5.312 1.00 93.12 111 ASP A N 1
ATOM 895 C CA . ASP A 1 111 ? -13.001 -15.453 -5.956 1.00 93.12 111 ASP A CA 1
ATOM 896 C C . ASP A 1 111 ? -12.428 -15.988 -7.276 1.00 93.12 111 ASP A C 1
ATOM 898 O O . ASP A 1 111 ? -12.793 -17.087 -7.720 1.00 93.12 111 ASP A O 1
ATOM 902 N N . VAL A 1 112 ? -11.469 -15.279 -7.873 1.00 89.94 112 VAL A N 1
ATOM 903 C CA . VAL A 1 112 ? -10.863 -15.626 -9.163 1.00 89.94 112 VAL A CA 1
ATOM 904 C C . VAL A 1 112 ? -9.417 -16.083 -8.978 1.00 89.94 112 VAL A C 1
ATOM 906 O O . VAL A 1 112 ? -8.629 -15.477 -8.263 1.00 89.94 112 VAL A O 1
ATOM 909 N N . ILE A 1 113 ? -9.049 -17.175 -9.652 1.00 92.00 113 ILE A N 1
ATOM 910 C CA . ILE A 1 113 ? -7.651 -17.607 -9.731 1.00 92.00 113 ILE A CA 1
ATOM 911 C C . ILE A 1 113 ? -6.965 -16.788 -10.822 1.00 92.00 113 ILE A C 1
ATOM 913 O O . ILE A 1 113 ? -7.328 -16.878 -12.000 1.00 92.00 113 ILE A O 1
ATOM 917 N N . HIS A 1 114 ? -5.950 -16.021 -10.441 1.00 90.75 114 HIS A N 1
ATOM 918 C CA . HIS A 1 114 ? -5.147 -15.251 -11.372 1.00 90.75 114 HIS A CA 1
ATOM 919 C C . HIS A 1 114 ? -4.385 -16.193 -12.315 1.00 90.75 114 HIS A C 1
ATOM 921 O O . HIS A 1 114 ? -3.605 -17.052 -11.892 1.00 90.75 114 HIS A O 1
ATOM 927 N N . LYS A 1 115 ? -4.621 -16.037 -13.623 1.00 87.81 115 LYS A N 1
ATOM 928 C CA . LYS A 1 115 ? -4.246 -17.024 -14.652 1.00 87.81 115 LYS A CA 1
ATOM 929 C C . LYS A 1 115 ? -2.753 -17.345 -14.698 1.00 87.81 115 LYS A C 1
ATOM 931 O O . LYS A 1 115 ? -2.393 -18.484 -14.967 1.00 87.81 115 LYS A O 1
ATOM 936 N N . HIS A 1 116 ? -1.896 -16.356 -14.452 1.00 86.25 116 HIS A N 1
ATOM 937 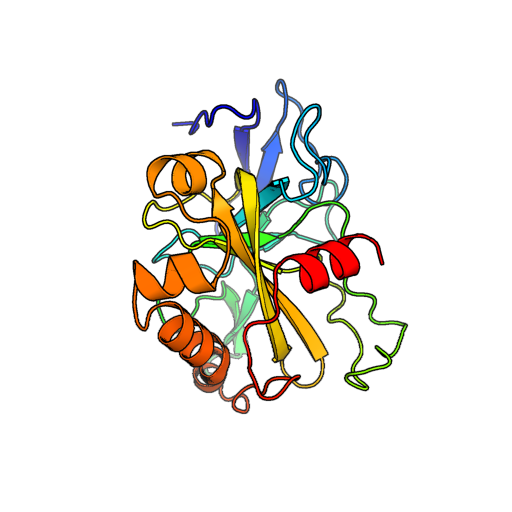C CA . HIS A 1 116 ? -0.445 -16.514 -14.597 1.00 86.25 116 HIS A CA 1
ATOM 938 C C . HIS A 1 116 ? 0.229 -17.034 -13.325 1.00 86.25 116 HIS A C 1
ATOM 940 O O . HIS A 1 116 ? 1.257 -17.698 -13.402 1.00 86.25 116 HIS A O 1
ATOM 946 N N . THR A 1 117 ? -0.336 -16.737 -12.153 1.00 91.25 117 THR A N 1
ATOM 947 C CA . THR A 1 117 ? 0.267 -17.095 -10.857 1.00 91.25 117 THR A CA 1
ATOM 948 C C . THR A 1 117 ? -0.383 -18.329 -10.238 1.00 91.25 117 THR A C 1
ATOM 950 O O . THR A 1 117 ? 0.225 -18.980 -9.392 1.00 91.25 117 THR A O 1
ATOM 953 N N . GLY A 1 118 ? -1.612 -18.665 -10.644 1.00 93.19 118 GLY A N 1
ATOM 954 C CA . GLY A 1 118 ? -2.393 -19.750 -10.054 1.00 93.19 118 GLY A CA 1
ATOM 955 C C . GLY A 1 118 ? -2.862 -19.462 -8.624 1.00 93.19 118 GLY A C 1
ATOM 956 O O . GLY A 1 118 ? -3.261 -20.394 -7.929 1.00 93.19 118 GLY A O 1
ATOM 957 N N . LYS A 1 119 ? -2.799 -18.201 -8.177 1.00 94.38 119 LYS A N 1
ATOM 958 C CA . LYS A 1 119 ? -3.171 -17.748 -6.826 1.00 94.38 119 LYS A CA 1
ATOM 959 C C . LYS A 1 119 ? -4.447 -16.907 -6.853 1.00 94.38 119 LYS A C 1
ATOM 961 O O . LYS A 1 119 ? -4.810 -16.380 -7.902 1.00 94.38 119 LYS A O 1
ATOM 966 N N . ARG A 1 120 ? -5.132 -16.816 -5.715 1.00 96.19 120 ARG A N 1
ATOM 967 C CA . ARG A 1 120 ? -6.287 -15.926 -5.490 1.00 96.19 120 ARG A CA 1
ATOM 968 C C . ARG A 1 120 ? -5.798 -14.628 -4.855 1.00 96.19 120 ARG A C 1
ATOM 970 O O . ARG A 1 120 ? -4.802 -14.698 -4.142 1.00 96.19 120 ARG A O 1
ATOM 977 N N . GLY A 1 121 ? -6.472 -13.508 -5.111 1.00 95.69 121 GLY A N 1
ATOM 978 C CA . GLY A 1 121 ? -6.202 -12.253 -4.401 1.00 95.69 121 GLY A CA 1
ATOM 979 C C . GLY A 1 121 ? -6.474 -12.363 -2.899 1.00 95.69 121 GLY A C 1
ATOM 980 O O . GLY A 1 121 ? -7.178 -13.280 -2.463 1.00 95.69 121 GLY A O 1
ATOM 981 N N . ASP A 1 122 ? -5.919 -11.435 -2.127 1.00 95.31 122 ASP A N 1
ATOM 982 C CA . ASP A 1 122 ? -5.994 -11.383 -0.660 1.00 95.31 122 ASP A CA 1
ATOM 983 C C . ASP A 1 122 ? -7.241 -10.659 -0.107 1.00 95.31 122 ASP A C 1
ATOM 985 O O . ASP A 1 122 ? -7.378 -10.479 1.107 1.00 95.31 122 ASP A O 1
ATOM 989 N N . ASP A 1 123 ? -8.185 -10.295 -0.983 1.00 96.56 123 ASP A N 1
ATOM 990 C CA . ASP A 1 123 ? -9.429 -9.595 -0.652 1.00 96.56 123 ASP A CA 1
ATOM 991 C C . ASP A 1 123 ? -9.238 -8.137 -0.168 1.00 96.56 123 ASP A C 1
ATOM 993 O O . ASP A 1 123 ? -10.186 -7.529 0.341 1.00 96.56 123 ASP A O 1
ATOM 997 N N . ASP A 1 124 ? -8.050 -7.548 -0.315 1.00 97.12 124 ASP A N 1
ATOM 998 C CA . ASP A 1 124 ? -7.751 -6.156 0.044 1.00 97.12 124 ASP A CA 1
ATOM 999 C C . ASP A 1 124 ? -7.685 -5.240 -1.203 1.00 97.12 124 ASP A C 1
ATOM 1001 O O . ASP A 1 124 ? -7.713 -5.713 -2.345 1.00 97.12 124 ASP A O 1
ATOM 1005 N N . PRO A 1 125 ? -7.719 -3.899 -1.054 1.00 98.12 125 PRO A N 1
ATOM 1006 C CA . PRO A 1 125 ? -7.328 -3.020 -2.150 1.00 98.12 125 PRO A CA 1
ATOM 1007 C C . PRO A 1 125 ? -5.847 -3.228 -2.483 1.00 98.12 125 PRO A C 1
ATOM 1009 O O . PRO A 1 125 ? -5.055 -3.544 -1.603 1.00 98.12 125 PRO A O 1
ATOM 1012 N N . VAL A 1 126 ? -5.461 -2.969 -3.732 1.00 98.38 126 VAL A N 1
ATOM 1013 C CA . VAL A 1 126 ? -4.076 -3.146 -4.180 1.00 98.38 126 VAL A CA 1
ATOM 1014 C C . VAL A 1 126 ? -3.129 -2.284 -3.350 1.00 98.38 126 VAL A C 1
ATOM 1016 O O . VAL A 1 126 ? -3.294 -1.059 -3.247 1.00 98.38 126 VAL A O 1
ATOM 1019 N N . ASP A 1 127 ? -2.091 -2.929 -2.834 1.00 98.62 127 ASP A N 1
ATOM 1020 C CA . ASP A 1 127 ? -1.090 -2.311 -1.985 1.00 98.62 127 ASP A CA 1
ATOM 1021 C C . ASP A 1 127 ? -0.052 -1.504 -2.767 1.00 98.62 127 ASP A C 1
ATOM 1023 O O . ASP A 1 127 ? 0.378 -1.847 -3.875 1.00 98.62 127 ASP A O 1
ATOM 1027 N N . ILE A 1 128 ? 0.431 -0.436 -2.133 1.00 98.50 128 ILE A N 1
ATOM 1028 C CA . ILE A 1 128 ? 1.488 0.414 -2.673 1.00 98.50 128 ILE A CA 1
ATOM 1029 C C . ILE A 1 128 ? 2.696 0.534 -1.743 1.00 98.50 128 ILE A C 1
ATOM 1031 O O . ILE A 1 128 ? 2.596 0.618 -0.518 1.00 98.50 128 ILE A O 1
ATOM 1035 N N . ILE A 1 129 ? 3.865 0.627 -2.369 1.00 98.62 129 ILE A N 1
ATOM 1036 C CA . ILE A 1 129 ? 5.151 0.959 -1.763 1.00 98.62 129 ILE A CA 1
ATOM 1037 C C . ILE A 1 129 ? 5.569 2.312 -2.332 1.00 98.62 129 ILE A C 1
ATOM 1039 O O . ILE A 1 129 ? 5.983 2.396 -3.489 1.00 98.62 129 ILE A O 1
ATOM 1043 N N . GLU A 1 130 ? 5.494 3.369 -1.528 1.00 98.62 130 GLU A N 1
ATOM 1044 C CA . GLU A 1 130 ? 5.964 4.693 -1.930 1.00 98.62 130 GLU A CA 1
ATOM 1045 C C . GLU A 1 130 ? 7.392 4.933 -1.434 1.00 98.62 130 GLU A C 1
ATOM 1047 O O . GLU A 1 130 ? 7.724 4.746 -0.259 1.00 98.62 130 GLU A O 1
ATOM 1052 N N . LEU A 1 131 ? 8.255 5.278 -2.389 1.00 98.25 131 LEU A N 1
ATOM 1053 C CA . LEU A 1 131 ? 9.709 5.238 -2.248 1.00 98.25 131 LEU A CA 1
ATOM 1054 C C . LEU A 1 131 ? 10.348 6.537 -1.727 1.00 98.25 131 LEU A C 1
ATOM 1056 O O . LEU A 1 131 ? 11.584 6.614 -1.623 1.00 98.25 131 LEU A O 1
ATOM 1060 N N . GLY A 1 132 ? 9.537 7.554 -1.441 1.00 94.88 132 GLY A N 1
ATOM 1061 C CA . GLY A 1 132 ? 9.977 8.835 -0.914 1.00 94.88 132 GLY A CA 1
ATOM 1062 C C . GLY A 1 132 ? 10.555 8.694 0.494 1.00 94.88 132 GLY A C 1
ATOM 1063 O O . GLY A 1 132 ? 10.173 7.834 1.286 1.00 94.88 132 GLY A O 1
ATOM 1064 N N . SER A 1 133 ? 11.508 9.559 0.842 1.00 88.25 133 SER A N 1
ATOM 1065 C CA . SER A 1 133 ? 12.141 9.537 2.173 1.00 88.25 133 SER A CA 1
ATOM 1066 C C . SER A 1 133 ? 11.374 10.322 3.243 1.00 88.25 133 SER A C 1
ATOM 1068 O O . SER A 1 133 ? 11.764 10.323 4.411 1.00 88.25 133 SER A O 1
ATOM 1070 N N . VAL A 1 134 ? 10.326 11.052 2.853 1.00 93.19 134 VAL A N 1
ATOM 1071 C CA . VAL A 1 134 ? 9.521 11.867 3.769 1.00 93.19 134 VAL A CA 1
ATOM 1072 C C . VAL A 1 134 ? 8.364 11.020 4.307 1.00 93.19 134 VAL A C 1
ATOM 1074 O O . VAL A 1 134 ? 7.588 10.503 3.506 1.00 93.19 134 VAL A O 1
ATOM 1077 N N . PRO A 1 135 ? 8.199 10.885 5.638 1.00 96.25 135 PRO A N 1
ATOM 1078 C CA . PRO A 1 135 ? 7.065 10.159 6.199 1.00 96.25 135 PRO A CA 1
ATOM 1079 C C . PRO A 1 135 ? 5.719 10.788 5.821 1.00 96.25 135 PRO A C 1
ATOM 1081 O O . PRO A 1 135 ? 5.468 11.960 6.114 1.00 96.25 135 PRO A O 1
ATOM 1084 N N . LEU A 1 136 ? 4.832 9.980 5.246 1.00 96.69 136 LEU A N 1
ATOM 1085 C CA . LEU A 1 136 ? 3.454 10.335 4.921 1.00 96.69 136 LEU A CA 1
ATOM 1086 C C . LEU A 1 136 ? 2.528 9.825 6.023 1.00 96.69 136 LEU A C 1
ATOM 1088 O O . LEU A 1 136 ? 2.514 8.639 6.336 1.00 96.69 136 LEU A O 1
ATOM 1092 N N . ALA A 1 137 ? 1.785 10.732 6.657 1.00 96.62 137 ALA A N 1
ATOM 1093 C CA . ALA A 1 137 ? 0.901 10.388 7.766 1.00 96.62 137 ALA A CA 1
ATOM 1094 C C . ALA A 1 137 ? -0.194 9.389 7.342 1.00 96.62 137 ALA A C 1
ATOM 1096 O O . ALA A 1 137 ? -0.644 9.409 6.201 1.00 96.62 137 ALA A O 1
ATOM 1097 N N . ALA A 1 138 ? -0.680 8.573 8.283 1.00 97.31 138 ALA A N 1
ATOM 1098 C CA . ALA A 1 138 ? -1.850 7.728 8.047 1.00 97.31 138 ALA A CA 1
ATOM 1099 C C . ALA A 1 138 ? -3.057 8.590 7.633 1.00 97.31 138 ALA A C 1
ATOM 1101 O O . ALA A 1 138 ? -3.393 9.555 8.323 1.00 97.31 138 ALA A O 1
ATOM 1102 N N . GLY A 1 139 ? -3.687 8.241 6.515 1.00 97.25 139 GLY A N 1
ATOM 1103 C CA . GLY A 1 139 ? -4.761 8.977 5.855 1.00 97.25 139 GLY A CA 1
ATOM 1104 C C . GLY A 1 139 ? -4.284 10.118 4.952 1.00 97.25 139 GLY A C 1
ATOM 1105 O O . GLY A 1 139 ? -5.122 10.847 4.423 1.00 97.25 139 GLY A O 1
ATOM 1106 N N . ALA A 1 140 ? -2.972 10.305 4.765 1.00 97.44 140 ALA A N 1
ATOM 1107 C CA . ALA A 1 140 ? -2.471 11.212 3.738 1.00 97.44 140 ALA A CA 1
ATOM 1108 C C . ALA A 1 140 ? -2.912 10.724 2.352 1.00 97.44 140 ALA A C 1
ATOM 1110 O O . ALA A 1 140 ? -3.010 9.522 2.106 1.00 97.44 140 ALA A O 1
ATOM 1111 N N . VAL A 1 141 ? -3.166 11.670 1.450 1.00 97.81 141 VAL A N 1
ATOM 1112 C CA . VAL A 1 141 ? -3.568 11.394 0.070 1.00 97.81 141 VAL A CA 1
ATOM 1113 C C . VAL A 1 141 ? -2.670 12.190 -0.859 1.00 97.81 141 VAL A C 1
ATOM 1115 O O . VAL A 1 141 ? -2.569 13.412 -0.715 1.00 97.81 141 VAL A O 1
ATOM 1118 N N . ALA A 1 142 ? -2.040 11.509 -1.812 1.00 96.56 142 ALA A N 1
ATOM 1119 C CA . ALA A 1 142 ? -1.164 12.138 -2.795 1.00 96.56 142 ALA A CA 1
ATOM 1120 C C . ALA A 1 142 ? -1.364 11.543 -4.189 1.00 96.56 142 ALA A C 1
ATOM 1122 O O . ALA A 1 142 ? -1.840 10.417 -4.342 1.00 96.56 142 ALA A O 1
ATOM 1123 N N . ASN A 1 143 ? -0.959 12.314 -5.197 1.00 97.62 143 ASN A N 1
ATOM 1124 C CA . ASN A 1 143 ? -0.804 11.806 -6.550 1.00 97.62 143 ASN A CA 1
ATOM 1125 C C . ASN A 1 143 ? 0.575 11.162 -6.683 1.00 97.62 143 ASN A C 1
ATOM 1127 O O . ASN A 1 143 ? 1.600 11.780 -6.375 1.00 97.62 143 ASN A O 1
ATOM 1131 N N . VAL A 1 144 ? 0.591 9.926 -7.155 1.00 98.38 144 VAL A N 1
ATOM 1132 C CA . VAL A 1 144 ? 1.789 9.109 -7.306 1.00 98.38 144 VAL A CA 1
ATOM 1133 C C . VAL A 1 144 ? 1.897 8.605 -8.737 1.00 98.38 144 VAL A C 1
ATOM 1135 O O . VAL A 1 144 ? 0.887 8.373 -9.402 1.00 98.38 144 VAL A O 1
ATOM 1138 N N . LYS A 1 145 ? 3.130 8.445 -9.211 1.00 98.69 145 LYS A N 1
ATOM 1139 C CA . LYS A 1 145 ? 3.443 7.768 -10.468 1.00 98.69 145 LYS A CA 1
ATOM 1140 C C . LYS A 1 145 ? 3.745 6.301 -10.182 1.00 98.69 145 LYS A C 1
ATOM 1142 O O . LYS A 1 145 ? 4.531 6.015 -9.278 1.00 98.69 145 LYS A O 1
ATOM 1147 N N . ILE A 1 146 ? 3.170 5.395 -10.970 1.00 98.69 146 ILE A N 1
ATOM 1148 C CA . ILE A 1 146 ? 3.561 3.978 -10.962 1.00 98.69 146 ILE A CA 1
ATOM 1149 C C . ILE A 1 146 ? 4.920 3.823 -11.654 1.00 98.69 146 ILE A C 1
ATOM 1151 O O . ILE A 1 146 ? 5.092 4.253 -12.791 1.00 98.69 146 ILE A O 1
ATOM 1155 N N . LEU A 1 147 ? 5.876 3.190 -10.973 1.00 98.62 147 LEU A N 1
ATOM 1156 C CA . LEU A 1 147 ? 7.228 2.922 -11.485 1.00 98.62 147 LEU A CA 1
ATOM 1157 C C . LEU A 1 147 ? 7.431 1.450 -11.883 1.00 98.62 147 LEU A C 1
ATOM 1159 O O . LEU A 1 147 ? 8.313 1.125 -12.685 1.00 98.62 147 LEU A O 1
ATOM 1163 N N . GLY A 1 148 ? 6.630 0.562 -11.301 1.00 98.50 148 GLY A N 1
ATOM 1164 C CA . GLY A 1 148 ? 6.695 -0.886 -11.463 1.00 98.50 148 GLY A CA 1
ATOM 1165 C C . GLY A 1 148 ? 5.966 -1.581 -10.318 1.00 98.50 148 GLY A C 1
ATOM 1166 O O . GLY A 1 148 ? 5.175 -0.948 -9.621 1.00 98.50 148 GLY A O 1
ATOM 1167 N N . GLY A 1 149 ? 6.228 -2.864 -10.086 1.00 98.31 149 GLY A N 1
ATOM 1168 C CA . GLY A 1 149 ? 5.630 -3.575 -8.951 1.00 98.31 149 GLY A CA 1
ATOM 1169 C C . GLY A 1 149 ? 6.190 -4.974 -8.719 1.00 98.31 149 GLY A C 1
ATOM 1170 O O . GLY A 1 149 ? 6.930 -5.510 -9.546 1.00 98.31 149 GLY A O 1
ATOM 1171 N N . LEU A 1 150 ? 5.840 -5.554 -7.574 1.00 98.31 150 LEU A N 1
ATOM 1172 C CA . LEU A 1 150 ? 6.241 -6.893 -7.147 1.00 98.31 150 LEU A CA 1
ATOM 1173 C C . LEU A 1 150 ? 5.009 -7.795 -7.017 1.00 98.31 150 LEU A C 1
ATOM 1175 O O . LEU A 1 150 ? 3.988 -7.382 -6.480 1.00 98.31 150 LEU A O 1
ATOM 1179 N N . CYS A 1 151 ? 5.142 -9.046 -7.455 1.00 97.69 151 CYS A N 1
ATOM 1180 C CA . CYS A 1 151 ? 4.139 -10.095 -7.267 1.00 97.69 151 CYS A CA 1
ATOM 1181 C C . CYS A 1 151 ? 4.465 -10.884 -5.992 1.00 97.69 151 CYS A C 1
ATOM 1183 O O . CYS A 1 151 ? 5.174 -11.893 -6.077 1.00 97.69 151 CYS A O 1
ATOM 1185 N N . LEU A 1 152 ? 4.032 -10.425 -4.816 1.00 98.12 152 LEU A N 1
ATOM 1186 C CA . LEU A 1 152 ? 4.255 -11.162 -3.571 1.00 98.12 152 LEU A CA 1
ATOM 1187 C C . LEU A 1 152 ? 3.256 -12.324 -3.486 1.00 98.12 152 LEU A C 1
ATOM 1189 O O . LEU A 1 152 ? 2.096 -12.199 -3.868 1.00 98.12 152 LEU A O 1
ATOM 1193 N N . PHE A 1 153 ? 3.725 -13.471 -3.004 1.00 97.00 153 PHE A N 1
ATOM 1194 C CA . PHE A 1 153 ? 2.860 -14.538 -2.514 1.00 97.00 153 PHE A CA 1
ATOM 1195 C C . PHE A 1 153 ? 2.900 -14.515 -0.996 1.00 97.00 153 PHE A C 1
ATOM 1197 O O . PHE A 1 153 ? 3.853 -15.008 -0.372 1.00 97.00 153 PHE A O 1
ATOM 1204 N N . ASP A 1 154 ? 1.880 -13.909 -0.408 1.00 91.81 154 ASP A N 1
ATOM 1205 C CA . ASP A 1 154 ? 1.788 -13.717 1.023 1.00 91.81 154 ASP A CA 1
ATOM 1206 C C . ASP A 1 154 ? 0.953 -14.833 1.652 1.00 91.81 154 ASP A C 1
ATOM 1208 O O . ASP A 1 154 ? -0.266 -14.827 1.618 1.00 91.81 154 ASP A O 1
ATOM 1212 N N . GLN A 1 155 ? 1.623 -15.841 2.217 1.00 90.50 155 GLN A N 1
ATOM 1213 C CA . GLN A 1 155 ? 0.954 -17.036 2.759 1.00 90.50 155 GLN A CA 1
ATOM 1214 C C . GLN A 1 155 ? 0.028 -17.744 1.748 1.00 90.50 155 GLN A C 1
ATOM 1216 O O . GLN A 1 155 ? -1.016 -18.265 2.126 1.00 90.50 155 GLN A O 1
ATOM 1221 N N . ASP A 1 156 ? 0.486 -17.835 0.496 1.00 89.44 156 ASP A N 1
ATOM 1222 C CA . ASP A 1 156 ? -0.205 -18.451 -0.651 1.00 89.44 156 ASP A CA 1
ATOM 1223 C C . ASP A 1 156 ? -1.289 -17.592 -1.326 1.00 89.44 156 ASP A C 1
ATOM 1225 O O . ASP A 1 156 ? -1.863 -18.019 -2.328 1.00 89.44 156 ASP A O 1
ATOM 1229 N N . GLU A 1 157 ? -1.508 -16.367 -0.853 1.00 95.00 157 GLU A N 1
ATOM 1230 C CA . GLU A 1 157 ? -2.377 -15.375 -1.496 1.00 95.00 157 GLU A CA 1
ATOM 1231 C C . GLU A 1 157 ? -1.556 -14.494 -2.450 1.00 95.00 157 GLU A C 1
ATOM 1233 O O . GLU A 1 157 ? -0.373 -14.232 -2.213 1.00 95.00 157 GLU A O 1
ATOM 1238 N N . LEU A 1 158 ? -2.159 -14.104 -3.575 1.00 96.12 158 LEU A N 1
ATOM 1239 C CA . LEU A 1 158 ? -1.619 -13.075 -4.455 1.00 96.12 158 LEU A CA 1
ATOM 1240 C C . LEU A 1 158 ? -1.769 -11.736 -3.749 1.00 96.12 158 LEU A C 1
ATOM 1242 O O . LEU A 1 158 ? -2.845 -11.429 -3.252 1.00 96.12 158 LEU A O 1
ATOM 1246 N N . ASP A 1 159 ? -0.667 -11.003 -3.707 1.00 97.31 159 ASP A N 1
ATOM 1247 C CA . ASP A 1 159 ? -0.574 -9.743 -2.997 1.00 97.31 159 ASP A CA 1
ATOM 1248 C C . ASP A 1 159 ? 0.349 -8.810 -3.805 1.00 97.31 159 ASP A C 1
ATOM 1250 O O . ASP A 1 159 ? 1.588 -8.910 -3.776 1.00 97.31 159 ASP A O 1
ATOM 1254 N N . TRP A 1 160 ? -0.237 -7.970 -4.653 1.00 98.06 160 TRP A N 1
ATOM 1255 C CA . TRP A 1 160 ? 0.517 -7.057 -5.501 1.00 98.06 160 TRP A CA 1
ATOM 1256 C C . TRP A 1 160 ? 1.040 -5.882 -4.694 1.00 98.06 160 TRP A C 1
ATOM 1258 O O . TRP A 1 160 ? 0.293 -5.103 -4.116 1.00 98.06 160 TRP A O 1
ATOM 1268 N N . LYS A 1 161 ? 2.356 -5.671 -4.753 1.00 98.50 161 LYS A N 1
ATOM 1269 C CA . LYS A 1 161 ? 2.987 -4.480 -4.181 1.00 98.50 161 LYS A CA 1
ATOM 1270 C C . LYS A 1 161 ? 3.403 -3.532 -5.293 1.00 98.50 161 LYS A C 1
ATOM 1272 O O . LYS A 1 161 ? 4.493 -3.674 -5.861 1.00 98.50 161 LYS A O 1
ATOM 1277 N N . VAL A 1 162 ? 2.549 -2.568 -5.622 1.00 98.75 162 VAL A N 1
ATOM 1278 C CA 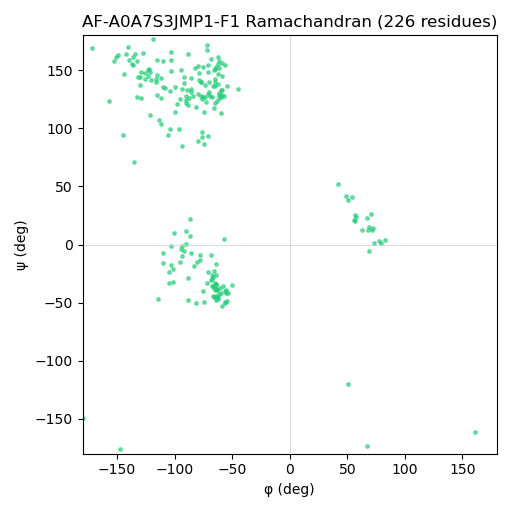. VAL A 1 162 ? 2.846 -1.592 -6.676 1.00 98.75 162 VAL A CA 1
ATOM 1279 C C . VAL A 1 162 ? 3.851 -0.568 -6.159 1.00 98.75 162 VAL A C 1
ATOM 1281 O O . VAL A 1 162 ? 3.676 0.058 -5.117 1.00 98.75 162 VAL A O 1
ATOM 1284 N N . VAL A 1 163 ? 4.940 -0.395 -6.895 1.00 98.75 163 VAL A N 1
ATOM 1285 C CA . VAL A 1 163 ? 6.027 0.513 -6.544 1.00 98.75 163 VAL A CA 1
ATOM 1286 C C . VAL A 1 163 ? 5.743 1.881 -7.147 1.00 98.75 163 VAL A C 1
ATOM 1288 O O . VAL A 1 163 ? 5.605 2.026 -8.365 1.00 98.75 163 VAL A O 1
ATOM 1291 N N . VAL A 1 164 ? 5.680 2.893 -6.288 1.00 98.81 164 VAL A N 1
ATOM 1292 C CA . VAL A 1 164 ? 5.288 4.250 -6.661 1.00 98.81 164 VAL A CA 1
ATOM 1293 C C . VAL A 1 164 ? 6.219 5.300 -6.061 1.00 98.81 164 VAL A C 1
ATOM 1295 O O . VAL A 1 164 ? 6.976 5.054 -5.121 1.00 98.81 164 VAL A O 1
ATOM 1298 N N . LEU A 1 165 ? 6.144 6.511 -6.597 1.00 98.56 165 LEU A N 1
ATOM 1299 C CA . LEU A 1 165 ? 6.772 7.697 -6.022 1.00 98.56 165 LEU A CA 1
ATOM 1300 C C . LEU A 1 165 ? 5.855 8.897 -6.267 1.00 98.56 165 LEU A C 1
ATOM 1302 O O . LEU A 1 165 ? 5.144 8.941 -7.276 1.00 98.56 165 LEU A O 1
ATOM 1306 N N . GLN A 1 166 ? 5.830 9.862 -5.346 1.00 97.94 166 GLN A N 1
ATOM 1307 C CA . GLN A 1 166 ? 5.032 11.076 -5.537 1.00 97.94 166 GLN A CA 1
ATOM 1308 C C . GLN A 1 166 ? 5.368 11.774 -6.863 1.00 97.94 166 GLN A C 1
ATOM 1310 O O . GLN A 1 166 ? 6.534 11.939 -7.218 1.00 97.94 166 GLN A O 1
ATOM 1315 N N . GLU A 1 167 ? 4.338 12.228 -7.585 1.00 96.94 167 GLU A N 1
ATOM 1316 C CA . GLU A 1 167 ? 4.467 12.841 -8.919 1.00 96.94 167 GLU A CA 1
ATOM 1317 C C . GLU A 1 167 ? 5.472 14.011 -8.939 1.00 96.94 167 GLU A C 1
ATOM 1319 O O . GLU A 1 167 ? 6.296 14.141 -9.853 1.00 96.94 167 GLU A O 1
ATOM 1324 N N . SER A 1 1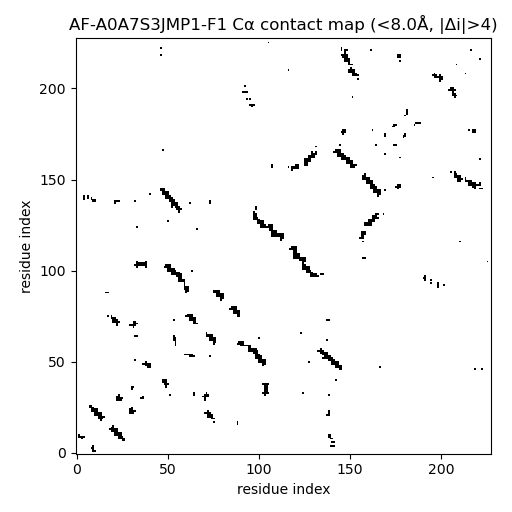68 ? 5.427 14.852 -7.904 1.00 95.00 168 SER A N 1
ATOM 1325 C CA . SER A 1 168 ? 6.328 15.994 -7.736 1.00 95.00 168 SER A CA 1
ATOM 1326 C C . SER A 1 168 ? 7.778 15.560 -7.504 1.00 95.00 168 SER A C 1
ATOM 1328 O O . SER A 1 168 ? 8.700 16.198 -8.017 1.00 95.00 168 SER A O 1
ATOM 1330 N N . GLU A 1 169 ? 7.996 14.458 -6.785 1.00 96.69 169 GLU A N 1
ATOM 1331 C CA . GLU A 1 169 ? 9.324 13.911 -6.514 1.00 96.69 169 GLU A CA 1
ATOM 1332 C C . GLU A 1 169 ? 9.906 13.213 -7.750 1.00 96.69 169 GLU A C 1
ATOM 1334 O O . GLU A 1 169 ? 11.067 13.461 -8.080 1.00 96.69 169 GLU A O 1
ATOM 1339 N N . CYS A 1 170 ? 9.093 12.473 -8.515 1.00 97.62 170 CYS A N 1
ATOM 1340 C CA . CYS A 1 170 ? 9.486 11.960 -9.833 1.00 97.62 170 CYS A CA 1
ATOM 1341 C C . CYS A 1 170 ? 9.975 13.085 -10.748 1.00 97.62 170 CYS A C 1
ATOM 1343 O O . CYS A 1 170 ? 11.050 12.988 -11.335 1.00 97.62 170 CYS A O 1
ATOM 1345 N N . THR A 1 171 ? 9.205 14.174 -10.835 1.00 96.50 171 THR A N 1
ATOM 1346 C CA . THR A 1 171 ? 9.543 15.334 -11.674 1.00 96.50 171 THR A CA 1
ATOM 1347 C C . THR A 1 171 ? 10.846 15.985 -11.221 1.00 96.50 171 THR A C 1
ATOM 1349 O O . THR A 1 171 ? 11.712 16.278 -12.041 1.00 96.50 171 THR A O 1
ATOM 1352 N N . LYS A 1 172 ? 11.008 16.183 -9.908 1.00 97.31 172 LYS A N 1
ATOM 1353 C CA . LYS A 1 172 ? 12.207 16.795 -9.326 1.00 97.31 172 LYS A CA 1
ATOM 1354 C C . LYS A 1 172 ? 13.468 15.960 -9.563 1.00 97.31 172 LYS A C 1
ATOM 1356 O O . LYS A 1 172 ? 14.532 16.535 -9.773 1.00 97.31 172 LYS A O 1
ATOM 1361 N N . LEU A 1 173 ? 13.361 14.634 -9.476 1.00 97.38 173 LEU A N 1
ATOM 1362 C CA . LEU A 1 173 ? 14.496 13.712 -9.583 1.00 97.38 173 LEU A CA 1
ATOM 1363 C C . LEU A 1 173 ? 14.726 13.186 -11.007 1.00 97.38 173 LEU A C 1
ATOM 1365 O O . LEU A 1 173 ? 15.745 12.549 -11.250 1.00 97.38 173 LEU A O 1
ATOM 1369 N N . GLY A 1 174 ? 13.805 13.437 -11.940 1.00 97.81 174 GLY A N 1
ATOM 1370 C CA . GLY A 1 174 ? 13.870 12.892 -13.296 1.00 97.81 174 GLY A CA 1
ATOM 1371 C C . GLY A 1 174 ? 13.616 11.382 -13.367 1.00 97.81 174 GLY A C 1
ATOM 1372 O O . GLY A 1 174 ? 14.100 10.735 -14.289 1.00 97.81 174 GLY A O 1
ATOM 1373 N N . ILE A 1 175 ? 12.873 10.817 -12.411 1.00 98.38 175 ILE A N 1
ATOM 1374 C CA . ILE A 1 175 ? 12.588 9.376 -12.331 1.00 98.38 175 ILE A CA 1
ATOM 1375 C C . ILE A 1 175 ? 11.328 9.058 -13.136 1.00 98.38 175 ILE A C 1
ATOM 1377 O O . ILE A 1 175 ? 10.249 9.586 -12.844 1.00 98.38 175 ILE A O 1
ATOM 1381 N N . ARG A 1 176 ? 11.453 8.193 -14.149 1.00 97.88 176 ARG A N 1
ATOM 1382 C CA . ARG A 1 176 ? 10.334 7.795 -15.020 1.00 97.88 176 ARG A CA 1
ATOM 1383 C C . ARG A 1 176 ? 9.818 6.395 -14.709 1.00 97.88 176 ARG A C 1
ATOM 1385 O O . ARG A 1 176 ? 8.619 6.176 -14.836 1.00 97.88 176 ARG A O 1
ATOM 1392 N N . ASP A 1 177 ? 10.692 5.484 -14.291 1.00 98.38 177 ASP A N 1
ATOM 1393 C CA . ASP A 1 177 ? 10.364 4.094 -13.976 1.00 98.38 177 ASP A CA 1
ATOM 1394 C C . ASP A 1 177 ? 11.244 3.537 -12.835 1.00 98.38 177 ASP A C 1
ATOM 1396 O O . ASP A 1 177 ? 12.048 4.247 -12.222 1.00 98.38 177 ASP A O 1
ATOM 1400 N N . HIS A 1 178 ? 11.081 2.250 -12.520 1.00 98.06 178 HIS A N 1
ATOM 1401 C CA . HIS A 1 178 ? 11.871 1.584 -11.482 1.00 98.06 178 HIS A CA 1
ATOM 1402 C C . HIS A 1 178 ? 13.367 1.471 -11.820 1.00 98.06 178 HIS A C 1
ATOM 1404 O O . HIS A 1 178 ? 14.171 1.316 -10.900 1.00 98.06 178 HIS A O 1
ATOM 1410 N N . LYS A 1 179 ? 13.759 1.532 -13.101 1.00 98.25 179 LYS A N 1
ATOM 1411 C CA . LYS A 1 179 ? 15.166 1.448 -13.521 1.00 98.25 179 LYS A CA 1
ATOM 1412 C C . LYS A 1 179 ? 15.871 2.756 -13.207 1.00 98.25 179 LYS A C 1
ATOM 1414 O O . LYS A 1 179 ? 16.875 2.722 -12.501 1.00 98.25 179 LYS A O 1
ATOM 1419 N N . ASP A 1 180 ? 15.277 3.883 -13.603 1.00 98.38 180 ASP A N 1
ATOM 1420 C CA . ASP A 1 180 ? 15.767 5.217 -13.235 1.00 98.38 180 ASP A CA 1
ATOM 1421 C C . ASP A 1 180 ? 15.871 5.352 -11.701 1.00 98.38 180 ASP A C 1
ATOM 1423 O O . ASP A 1 180 ? 16.863 5.864 -11.176 1.00 98.38 180 ASP A O 1
ATOM 1427 N N . TYR A 1 181 ? 14.874 4.850 -10.953 1.00 98.25 181 TYR A N 1
ATOM 1428 C CA . TYR A 1 181 ? 14.935 4.847 -9.486 1.00 98.25 181 TYR A CA 1
ATOM 1429 C C . TYR A 1 181 ? 16.106 4.010 -8.960 1.00 98.25 181 TYR A C 1
ATOM 1431 O O . TYR A 1 181 ? 16.821 4.455 -8.064 1.00 98.25 181 TYR A O 1
ATOM 1439 N N . ASN A 1 182 ? 16.304 2.798 -9.481 1.00 97.44 182 ASN A N 1
ATOM 1440 C CA . ASN A 1 182 ? 17.362 1.904 -9.015 1.00 97.44 182 ASN A CA 1
ATOM 1441 C C . ASN A 1 182 ? 18.768 2.424 -9.364 1.00 97.44 182 ASN A C 1
ATOM 1443 O O . ASN A 1 182 ? 19.706 2.189 -8.607 1.00 97.44 182 ASN A O 1
ATOM 1447 N N . GLU A 1 183 ? 18.915 3.159 -10.467 1.00 98.06 183 GLU A N 1
ATOM 1448 C CA . GLU A 1 183 ? 20.149 3.878 -10.800 1.00 98.06 183 GLU A CA 1
ATOM 1449 C C . GLU A 1 183 ? 20.429 5.017 -9.807 1.00 98.06 183 GLU A C 1
ATOM 1451 O O . GLU A 1 183 ? 21.556 5.154 -9.326 1.00 98.06 183 GLU A O 1
ATOM 1456 N N . ALA A 1 184 ? 19.406 5.801 -9.448 1.00 97.75 184 ALA A N 1
ATOM 1457 C CA . ALA A 1 184 ? 19.535 6.899 -8.487 1.00 97.75 184 ALA A CA 1
ATOM 1458 C C . ALA A 1 184 ? 19.712 6.421 -7.031 1.00 97.75 184 ALA A C 1
ATOM 1460 O O . ALA A 1 184 ? 20.396 7.069 -6.233 1.00 97.75 184 ALA A O 1
ATOM 1461 N N . PHE A 1 185 ? 19.095 5.293 -6.671 1.00 96.94 185 PHE A N 1
ATOM 1462 C CA . PHE A 1 185 ? 19.061 4.743 -5.317 1.00 96.94 185 PHE A CA 1
ATOM 1463 C C . PHE A 1 185 ? 19.331 3.231 -5.314 1.00 96.94 185 PHE A C 1
ATOM 1465 O O . PHE A 1 185 ? 18.425 2.433 -5.031 1.00 96.94 185 PHE A O 1
ATOM 1472 N N . PRO A 1 186 ? 20.578 2.816 -5.588 1.00 96.69 186 PRO A N 1
ATOM 1473 C CA . PRO A 1 186 ? 20.921 1.406 -5.692 1.00 96.69 186 PRO A CA 1
ATOM 1474 C C . PRO A 1 186 ? 20.609 0.649 -4.396 1.00 96.69 186 PRO A C 1
ATOM 1476 O O . PRO A 1 186 ? 20.755 1.175 -3.290 1.00 96.69 186 PRO A O 1
ATOM 1479 N N . TYR A 1 187 ? 20.183 -0.608 -4.549 1.00 95.38 187 TYR A N 1
ATOM 1480 C CA . TYR A 1 187 ? 19.866 -1.566 -3.479 1.00 95.38 187 TYR A CA 1
ATOM 1481 C C . TYR A 1 187 ? 18.620 -1.267 -2.631 1.00 95.38 187 TYR A C 1
ATOM 1483 O O . TYR A 1 187 ? 18.228 -2.110 -1.821 1.00 95.38 187 TYR A O 1
ATOM 1491 N N . LYS A 1 188 ? 17.945 -0.122 -2.803 1.00 96.12 188 LYS A N 1
ATOM 1492 C CA . LYS A 1 188 ? 16.724 0.168 -2.030 1.00 96.12 188 LYS A CA 1
ATOM 1493 C C . LYS A 1 188 ? 15.591 -0.810 -2.338 1.00 96.12 188 LYS A C 1
ATOM 1495 O O . LYS A 1 188 ? 15.000 -1.349 -1.408 1.00 96.12 188 LYS A O 1
ATOM 1500 N N . LEU A 1 189 ? 15.307 -1.076 -3.615 1.00 96.31 189 LEU A N 1
ATOM 1501 C CA . LEU A 1 189 ? 14.260 -2.033 -3.999 1.00 96.31 189 LEU A CA 1
ATOM 1502 C C . LEU A 1 189 ? 14.593 -3.460 -3.542 1.00 96.31 189 LEU A C 1
ATOM 1504 O O . LEU A 1 189 ? 13.700 -4.189 -3.114 1.00 96.31 189 LEU A O 1
ATOM 1508 N N . ASP A 1 190 ? 15.874 -3.833 -3.542 1.00 96.50 190 ASP A N 1
ATOM 1509 C CA . ASP A 1 190 ? 16.327 -5.121 -3.011 1.00 96.50 190 ASP A CA 1
ATOM 1510 C C . ASP A 1 190 ? 16.069 -5.244 -1.508 1.00 96.50 190 ASP A C 1
ATOM 1512 O O . ASP A 1 190 ? 15.542 -6.261 -1.056 1.00 96.50 190 ASP A O 1
ATOM 1516 N N . ALA A 1 191 ? 16.370 -4.195 -0.740 1.00 97.00 191 ALA A N 1
ATOM 1517 C CA . ALA A 1 191 ? 16.103 -4.163 0.694 1.00 97.00 191 ALA A CA 1
ATOM 1518 C C . ALA A 1 191 ? 14.598 -4.250 1.003 1.00 97.00 191 A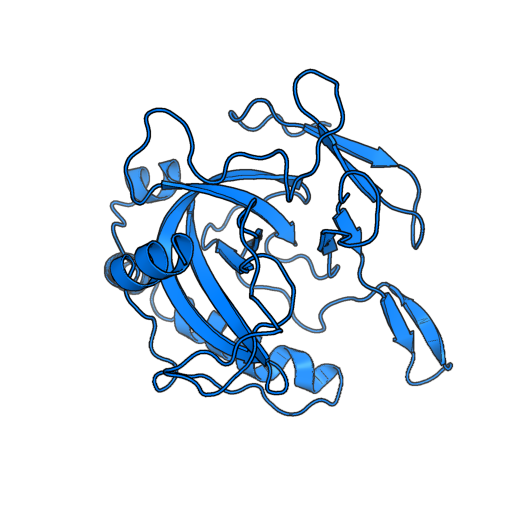LA A C 1
ATOM 1520 O O . ALA A 1 191 ? 14.195 -4.939 1.938 1.00 97.00 191 ALA A O 1
ATOM 1521 N N . ILE A 1 192 ? 13.755 -3.599 0.196 1.00 97.12 192 ILE A N 1
ATOM 1522 C CA . ILE A 1 192 ? 12.291 -3.667 0.320 1.00 97.12 192 ILE A CA 1
ATOM 1523 C C . ILE A 1 192 ? 11.778 -5.076 0.012 1.00 97.12 192 ILE A C 1
ATOM 1525 O O . ILE A 1 192 ? 10.975 -5.629 0.766 1.00 97.12 192 ILE A O 1
ATOM 1529 N N . ARG A 1 193 ? 12.277 -5.693 -1.061 1.00 96.50 193 ARG A N 1
ATOM 1530 C CA . ARG A 1 193 ? 11.947 -7.074 -1.424 1.00 96.50 193 ARG A CA 1
ATOM 1531 C C . ARG A 1 193 ? 12.344 -8.052 -0.316 1.00 96.50 193 ARG A C 1
ATOM 1533 O O . ARG A 1 193 ? 11.567 -8.942 0.029 1.00 96.50 193 ARG A O 1
ATOM 1540 N N . GLU A 1 194 ? 13.512 -7.873 0.293 1.00 97.12 194 GLU A N 1
ATOM 1541 C CA . GLU A 1 194 ? 13.947 -8.684 1.435 1.00 97.12 194 GLU A CA 1
ATOM 1542 C C . GLU A 1 194 ? 13.075 -8.461 2.681 1.00 97.12 194 GLU A C 1
ATOM 1544 O O . GLU A 1 194 ? 12.745 -9.411 3.400 1.00 97.12 194 GLU A O 1
ATOM 1549 N N . TRP A 1 195 ? 12.639 -7.220 2.907 1.00 97.38 195 TRP A N 1
ATOM 1550 C CA . TRP A 1 195 ? 11.730 -6.878 3.995 1.00 97.38 195 TRP A CA 1
ATOM 1551 C C . TRP A 1 195 ? 10.411 -7.653 3.878 1.00 97.38 195 TRP A C 1
ATOM 1553 O O . TRP A 1 195 ? 10.052 -8.381 4.804 1.00 97.38 195 TRP A O 1
ATOM 1563 N N . PHE A 1 196 ? 9.732 -7.604 2.725 1.00 97.31 196 PHE A N 1
ATOM 1564 C CA . PHE A 1 196 ? 8.479 -8.351 2.513 1.00 97.31 196 PHE A CA 1
ATOM 1565 C C . PHE A 1 196 ? 8.675 -9.868 2.558 1.00 97.31 196 PHE A C 1
ATOM 1567 O O . PHE A 1 196 ? 7.824 -10.588 3.084 1.00 97.31 196 PHE A O 1
ATOM 1574 N N . ARG A 1 197 ? 9.822 -10.360 2.075 1.00 96.56 197 ARG A N 1
ATOM 1575 C CA . ARG A 1 197 ? 10.173 -11.784 2.110 1.00 96.56 197 ARG A CA 1
ATOM 1576 C C . ARG A 1 197 ? 10.241 -12.317 3.547 1.00 96.56 197 ARG A C 1
ATOM 1578 O O . ARG A 1 197 ? 9.833 -13.448 3.813 1.00 96.56 197 ARG A O 1
ATOM 1585 N N . THR A 1 198 ? 10.746 -11.511 4.483 1.00 96.50 198 THR A N 1
ATOM 1586 C CA . THR A 1 198 ? 11.092 -11.960 5.843 1.00 96.50 198 THR A CA 1
ATOM 1587 C C . THR A 1 198 ? 10.191 -11.425 6.951 1.00 96.50 198 THR A C 1
ATOM 1589 O O . THR A 1 198 ? 10.208 -11.980 8.050 1.00 96.50 198 THR A O 1
ATOM 1592 N N . ILE A 1 199 ? 9.383 -10.386 6.720 1.00 94.69 199 ILE A N 1
ATOM 1593 C CA . ILE A 1 199 ? 8.682 -9.682 7.805 1.00 94.69 199 ILE A CA 1
ATOM 1594 C C . ILE A 1 199 ? 7.813 -10.607 8.668 1.00 94.69 199 ILE A C 1
ATOM 1596 O O . ILE A 1 199 ? 7.832 -10.505 9.898 1.00 94.69 199 ILE A O 1
ATOM 1600 N N . LYS A 1 200 ? 7.113 -11.570 8.057 1.00 91.75 200 LYS A N 1
ATOM 1601 C CA . LYS A 1 200 ? 6.205 -12.480 8.770 1.00 91.75 200 LYS A CA 1
ATOM 1602 C C . LYS A 1 200 ? 6.911 -13.614 9.531 1.00 91.75 200 LYS A C 1
ATOM 1604 O O . LYS A 1 200 ? 6.269 -14.256 10.364 1.00 91.75 200 LYS A O 1
ATOM 1609 N N . THR A 1 201 ? 8.220 -13.822 9.358 1.00 93.94 201 THR A N 1
ATOM 1610 C CA . THR A 1 201 ? 8.972 -14.841 10.127 1.00 93.94 201 THR A CA 1
ATOM 1611 C C . THR A 1 201 ? 9.060 -14.501 11.615 1.00 93.94 201 THR A C 1
ATOM 1613 O O . THR A 1 201 ? 9.064 -15.391 12.463 1.00 93.94 201 THR A O 1
ATOM 1616 N N . HIS A 1 202 ? 9.013 -13.212 11.954 1.00 88.50 202 HIS A N 1
ATOM 1617 C CA . HIS A 1 202 ? 8.937 -12.722 13.332 1.00 88.50 202 HIS A CA 1
ATOM 1618 C C . HIS A 1 202 ? 7.597 -13.081 13.988 1.00 88.50 202 HIS A C 1
ATOM 1620 O O . HIS A 1 202 ? 7.516 -13.329 15.189 1.00 88.50 202 HIS A O 1
ATOM 1626 N N . ASP A 1 203 ? 6.547 -13.187 13.172 1.00 85.75 203 ASP A N 1
ATOM 1627 C CA . ASP A 1 203 ? 5.261 -13.761 13.547 1.00 85.75 203 ASP A CA 1
ATOM 1628 C C . ASP A 1 203 ? 5.268 -15.294 13.345 1.00 85.75 203 ASP A C 1
ATOM 1630 O O . ASP A 1 203 ? 4.209 -15.893 13.213 1.00 85.75 203 ASP A O 1
ATOM 1634 N N . GLY A 1 204 ? 6.429 -15.967 13.319 1.00 89.00 204 GLY A N 1
ATOM 1635 C CA . GLY A 1 204 ? 6.608 -17.425 13.166 1.00 89.00 204 GLY A CA 1
ATOM 1636 C C . GLY A 1 204 ? 5.975 -18.051 11.924 1.00 89.00 204 GLY A C 1
ATOM 1637 O O . GLY A 1 204 ? 5.675 -19.241 11.947 1.00 89.00 204 GLY A O 1
ATOM 1638 N N . LYS A 1 205 ? 5.702 -17.256 10.888 1.00 92.06 205 LYS A N 1
ATOM 1639 C CA . LYS A 1 205 ? 5.202 -17.746 9.602 1.00 92.06 205 LYS A CA 1
ATOM 1640 C C . LYS A 1 205 ? 6.368 -18.103 8.681 1.00 92.06 205 LYS A C 1
ATOM 1642 O O . LYS A 1 205 ? 7.505 -17.695 8.920 1.00 92.06 205 LYS A O 1
ATOM 1647 N N . ALA A 1 206 ? 6.079 -18.861 7.627 1.00 94.62 206 ALA A N 1
ATOM 1648 C CA . ALA A 1 206 ? 7.060 -19.140 6.587 1.00 94.62 206 ALA A CA 1
ATOM 1649 C C . ALA A 1 206 ? 7.504 -17.845 5.884 1.00 94.62 206 ALA A C 1
ATOM 1651 O O . ALA A 1 206 ? 6.778 -16.849 5.870 1.00 94.62 206 ALA A O 1
ATOM 1652 N N . ILE A 1 207 ? 8.704 -17.887 5.309 1.00 96.12 207 ILE A N 1
ATOM 1653 C CA . ILE A 1 207 ? 9.230 -16.846 4.425 1.00 96.12 207 ILE A CA 1
ATOM 1654 C C . ILE A 1 207 ? 8.286 -16.712 3.221 1.00 96.12 207 ILE A C 1
ATOM 1656 O O . ILE A 1 207 ? 7.915 -17.723 2.623 1.00 96.12 207 ILE A O 1
ATOM 1660 N N . ASN A 1 208 ? 7.912 -15.481 2.869 1.00 96.88 208 ASN A N 1
ATOM 1661 C CA . ASN A 1 208 ? 7.082 -15.223 1.693 1.00 96.88 208 ASN A CA 1
ATOM 1662 C C . ASN A 1 208 ? 7.882 -15.470 0.404 1.00 96.88 208 ASN A C 1
ATOM 1664 O O . ASN A 1 208 ? 9.112 -15.370 0.383 1.00 96.88 208 ASN A O 1
ATOM 1668 N N . SER A 1 209 ? 7.186 -15.790 -0.683 1.00 96.50 209 SER A N 1
ATOM 1669 C CA . SER A 1 209 ? 7.800 -16.017 -1.999 1.00 96.50 209 SER A CA 1
ATOM 1670 C C . SER A 1 209 ? 7.263 -15.018 -3.020 1.00 96.50 209 SER A C 1
ATOM 1672 O O . SER A 1 209 ? 6.423 -14.191 -2.680 1.00 96.50 209 SER A O 1
ATOM 1674 N N . TYR A 1 210 ? 7.776 -15.054 -4.248 1.00 97.38 210 TYR A N 1
ATOM 1675 C CA . TYR A 1 210 ? 7.372 -14.129 -5.301 1.00 97.38 210 TYR A CA 1
ATOM 1676 C C . TYR A 1 210 ? 7.017 -14.875 -6.583 1.00 97.38 210 TYR A C 1
ATOM 1678 O O . TYR A 1 210 ? 7.685 -15.847 -6.947 1.00 97.38 210 TYR A O 1
ATOM 1686 N N . GLY A 1 211 ? 6.017 -14.368 -7.300 1.00 96.19 211 GLY A N 1
ATOM 1687 C CA . GLY A 1 211 ? 5.817 -14.682 -8.711 1.00 96.19 211 GLY A CA 1
ATOM 1688 C C . GLY A 1 211 ? 6.872 -14.006 -9.591 1.00 96.19 211 GLY A C 1
ATOM 1689 O O . GLY A 1 211 ? 7.651 -13.173 -9.124 1.00 96.19 211 GLY A O 1
ATOM 1690 N N . TYR A 1 212 ? 6.896 -14.355 -10.881 1.00 95.50 212 TYR A N 1
ATOM 1691 C CA . TYR A 1 212 ? 7.779 -13.737 -11.887 1.00 95.50 212 TYR A CA 1
ATOM 1692 C C . TYR A 1 212 ? 9.267 -13.687 -11.480 1.00 95.50 212 TYR A C 1
ATOM 1694 O O . TYR A 1 212 ? 9.958 -12.695 -11.715 1.00 95.50 212 TYR A O 1
ATOM 1702 N N . ASP A 1 213 ? 9.762 -14.741 -10.825 1.00 93.75 213 ASP A N 1
ATOM 1703 C CA . ASP A 1 213 ? 11.130 -14.841 -10.287 1.00 93.75 213 ASP A CA 1
ATOM 1704 C C . ASP A 1 213 ? 11.515 -13.713 -9.305 1.00 93.75 213 ASP A C 1
ATOM 1706 O O . ASP A 1 213 ? 12.697 -13.425 -9.106 1.00 93.75 213 ASP A O 1
ATOM 1710 N N . GLY A 1 214 ? 10.534 -13.020 -8.716 1.00 93.94 214 GLY A N 1
ATOM 1711 C CA . GLY A 1 214 ? 10.773 -11.861 -7.854 1.00 93.94 214 GLY A CA 1
ATOM 1712 C C . GLY A 1 214 ? 11.351 -10.644 -8.577 1.00 93.94 214 GLY A C 1
ATOM 1713 O O . GLY A 1 214 ? 12.006 -9.815 -7.934 1.00 93.94 214 GLY A O 1
ATOM 1714 N N . LYS A 1 215 ? 11.154 -10.543 -9.898 1.00 95.44 215 LYS A N 1
ATOM 1715 C CA . LYS A 1 215 ? 11.507 -9.360 -10.693 1.00 95.44 215 LYS A CA 1
ATOM 1716 C C . LYS A 1 215 ? 10.561 -8.203 -10.377 1.00 95.44 215 LYS A C 1
ATOM 1718 O O . LYS A 1 215 ? 9.380 -8.411 -10.110 1.00 95.44 215 LYS A O 1
ATOM 1723 N N . VAL A 1 216 ? 11.087 -6.983 -10.463 1.00 97.06 216 VAL A N 1
ATOM 1724 C CA . VAL A 1 216 ? 10.250 -5.782 -10.530 1.00 97.06 216 VAL A CA 1
ATOM 1725 C C . VAL A 1 216 ? 9.653 -5.737 -11.933 1.00 97.06 216 VAL A C 1
ATOM 1727 O O . VAL A 1 216 ? 10.390 -5.636 -12.914 1.00 97.06 216 VAL A O 1
ATOM 1730 N N . LEU A 1 217 ? 8.336 -5.881 -12.028 1.00 97.69 217 LEU A N 1
ATOM 1731 C CA . LEU A 1 217 ? 7.608 -5.746 -13.287 1.00 97.69 217 LEU A CA 1
ATOM 1732 C C . LEU A 1 217 ? 7.502 -4.265 -13.655 1.00 97.69 217 LEU A C 1
ATOM 1734 O O . LEU A 1 217 ? 7.560 -3.396 -12.782 1.00 97.69 217 LEU A O 1
ATOM 1738 N N . ASP A 1 218 ? 7.389 -3.971 -14.947 1.00 98.00 218 ASP A N 1
ATOM 1739 C CA . ASP A 1 218 ? 7.357 -2.596 -15.435 1.00 98.00 218 ASP A CA 1
ATOM 1740 C C . ASP A 1 218 ? 6.045 -1.864 -15.107 1.00 98.00 218 ASP A C 1
ATOM 1742 O O . ASP A 1 218 ? 5.056 -2.433 -14.636 1.00 98.00 218 ASP A O 1
ATOM 1746 N N . ALA A 1 219 ? 6.072 -0.544 -15.299 1.00 97.56 219 ALA A N 1
ATOM 1747 C CA . ALA A 1 219 ? 4.928 0.309 -15.022 1.00 97.56 219 ALA A CA 1
ATOM 1748 C C . ALA A 1 219 ? 3.738 0.002 -15.942 1.00 97.56 219 ALA A C 1
ATOM 1750 O O . ALA A 1 219 ? 2.601 0.111 -15.498 1.00 97.56 219 ALA A O 1
ATOM 1751 N N . GLU A 1 220 ? 3.980 -0.396 -17.195 1.00 97.44 220 GLU A N 1
ATOM 1752 C CA . GLU A 1 220 ? 2.917 -0.718 -18.153 1.00 97.44 220 GLU A CA 1
ATOM 1753 C C . GLU A 1 220 ? 2.107 -1.928 -17.685 1.00 97.44 220 GLU A C 1
ATOM 1755 O O . GLU A 1 220 ? 0.877 -1.861 -17.647 1.00 97.44 220 GLU A O 1
ATOM 1760 N N . PHE A 1 221 ? 2.787 -2.981 -17.227 1.00 97.00 221 PHE A N 1
ATOM 1761 C CA . PHE A 1 221 ? 2.153 -4.149 -16.627 1.00 97.00 221 PHE A CA 1
ATOM 1762 C C . PHE A 1 221 ? 1.262 -3.749 -15.446 1.00 97.00 221 PHE A C 1
ATOM 1764 O O . PHE A 1 221 ? 0.098 -4.139 -15.378 1.00 97.00 221 PHE A O 1
ATOM 1771 N N . MET A 1 222 ? 1.793 -2.941 -14.525 1.00 97.56 222 MET A N 1
ATOM 1772 C CA . MET A 1 222 ? 1.058 -2.527 -13.325 1.00 97.56 222 MET A CA 1
ATOM 1773 C C . MET A 1 222 ? -0.120 -1.609 -13.647 1.00 97.56 222 MET A C 1
ATOM 1775 O O . MET A 1 222 ? -1.170 -1.713 -13.025 1.00 97.56 222 MET A O 1
ATOM 1779 N N . ILE A 1 223 ? 0.016 -0.733 -14.642 1.00 96.94 223 ILE A N 1
ATOM 1780 C CA . ILE A 1 223 ? -1.096 0.087 -15.129 1.00 96.94 223 ILE A CA 1
ATOM 1781 C C . ILE A 1 223 ? -2.177 -0.798 -15.757 1.00 96.94 223 ILE A C 1
ATOM 1783 O O . ILE A 1 223 ? -3.356 -0.529 -15.547 1.00 96.94 223 ILE A O 1
ATOM 1787 N N . GLY A 1 224 ? -1.789 -1.843 -16.496 1.00 95.44 224 GLY A N 1
ATOM 1788 C CA . GLY A 1 224 ? -2.702 -2.861 -17.014 1.00 95.44 224 GLY A CA 1
ATOM 1789 C C . GLY A 1 224 ? -3.504 -3.525 -15.897 1.00 95.44 224 GLY A C 1
ATOM 1790 O O . GLY A 1 224 ? -4.730 -3.505 -15.956 1.00 95.44 224 GLY A O 1
ATOM 1791 N N . LEU A 1 225 ? -2.812 -3.987 -14.850 1.00 92.81 225 LEU A N 1
ATOM 1792 C CA . LEU A 1 225 ? -3.413 -4.587 -13.655 1.00 92.81 225 LEU A CA 1
ATOM 1793 C C . LEU A 1 225 ? -4.450 -3.666 -12.991 1.00 92.81 225 LEU A C 1
ATOM 1795 O O . LEU A 1 225 ? -5.486 -4.140 -12.553 1.00 92.81 225 LEU A O 1
ATOM 1799 N N . MET A 1 226 ? -4.216 -2.348 -12.937 1.00 92.56 226 MET A N 1
ATOM 1800 C CA . MET A 1 226 ? -5.174 -1.407 -12.324 1.00 92.56 226 MET A CA 1
ATOM 1801 C C . MET A 1 226 ? -6.485 -1.243 -13.111 1.00 92.56 226 MET A C 1
ATOM 1803 O O . MET A 1 226 ? -7.392 -0.566 -12.628 1.00 92.56 226 MET A O 1
ATOM 1807 N N . ASN A 1 227 ? -6.577 -1.792 -14.326 1.00 85.88 227 ASN A N 1
ATOM 1808 C CA . ASN A 1 227 ? -7.794 -1.777 -15.140 1.00 85.88 227 ASN A CA 1
ATOM 1809 C C . ASN A 1 227 ? -8.535 -3.128 -15.143 1.00 85.88 227 ASN A C 1
ATOM 1811 O O . ASN A 1 227 ? -9.560 -3.229 -15.823 1.00 85.88 227 ASN A O 1
ATOM 1815 N N . GLU A 1 228 ? -8.003 -4.147 -14.461 1.00 81.88 228 GLU A N 1
ATOM 1816 C CA . GLU A 1 228 ? -8.648 -5.456 -14.265 1.00 81.88 228 GLU A CA 1
ATOM 1817 C C . GLU A 1 228 ? -9.641 -5.419 -13.094 1.00 81.88 228 GLU A C 1
ATOM 1819 O O . GLU A 1 228 ? -10.711 -6.060 -13.236 1.00 81.88 228 GLU A O 1
#

Radius of gyration: 17.04 Å; Cα contacts (8 Å, |Δi|>4): 510; chains: 1; bounding box: 40×40×45 Å

Nearest PDB structures (foldseek):
  2ik7-assembly1_A  TM=9.296E-01  e=1.735E-23  Saccharomyces cerevisiae
  2ik0-assembly1_B  TM=9.304E-01  e=7.029E-23  Saccharomyces cerevisiae
  2ik7-assembly1_B  TM=9.307E-01  e=9.408E-23  Saccharomyces cerevisiae
  2ik6-assembly1_B  TM=9.305E-01  e=9.408E-23  Saccharomyces cerevisiae
  1ypp-assembly1_B  TM=9.262E-01  e=6.631E-23  Saccharomyces cerevisiae

Organism: NCBI:txid151035

Secondary structure (DSSP, 8-state):
-----TTSEEEEEES-GGG-EEEEEETTEEE-TTTTS-SS-TT--TTEEEEEEEE-TT--B-EEE-TTSTT--EEE-EEE-TTT--EEE-B-SS--SSEEEE-TT----SSSB-TTT--BB-SSPPEEEE--SSPPPTT-EEEEEEEEEEEEEETTEEEEEEEEEEHHHHHHHT--SHHHHHHHSTTHHHHHHHHHHHGGGGGTPPPPEESGGG--EEHHHHHHHTT-

pLDDT: mean 94.29, std 10.15, range [27.91, 98.81]

Foldseek 3Di:
DWPDDVPQKTWDWDDDFQPTWIFIDHPRHTAAQAERDFQDDPPDDLQKGKWFFFAWAQFFFQWAFQPPDVSRTIDGDWDQDPVPRDIHGGTFPDTQRFTKGARHPAFQAQVDQDPQLRAGAPGGGAMEGENDPGIDDHGRMAMKGFQFWWFKCDVRHTHIYTYIYGPVVCVVQVPDHVVSVCVVPPCSVVVNLVCQQCRCVVVVDHGIDTPPNGDGGGSVVVSVVRVD

Solvent-accessible surface area (backbone atoms only — not comparable to full-atom values): 12267 Å² total; per-residue (Å²): 131,85,71,78,48,100,66,65,45,40,66,48,76,46,75,55,83,93,62,29,33,40,33,30,24,46,90,90,40,80,40,21,55,47,73,68,38,61,35,64,52,86,97,56,60,94,58,40,30,30,35,41,26,32,25,22,38,67,43,34,60,40,36,40,68,31,86,90,43,89,50,27,28,34,28,66,42,70,42,67,38,89,86,79,63,45,83,39,80,34,61,53,91,58,69,42,92,26,23,31,32,29,36,20,72,47,65,30,53,53,89,46,67,40,85,90,76,73,27,26,26,68,66,41,49,44,34,34,39,30,68,54,91,70,64,43,53,63,53,37,55,49,56,26,30,52,20,15,27,36,44,35,27,58,91,72,23,34,42,52,38,35,30,30,33,44,46,69,56,27,64,74,70,70,40,74,34,50,64,51,42,39,72,78,42,67,65,51,68,58,52,51,53,50,44,66,28,44,56,47,40,80,74,74,42,74,68,37,50,50,43,81,88,62,45,76,42,50,31,66,62,48,55,53,58,76,74,110

Mean predicted aligned error: 3.69 Å

Sequence (228 aa):
KAFSTESGYSTMTEGEGFTKRVYLTKAGKSISPWHDLKLKPDGKSSDIFTACFEIPFNKIAKMEVAKNEKLNPLRQDTKKSRLTGEKQLRYYAQFPLFNYGMFPQTWENCDVIHKHTGKRGDDDPVDIIELGSVPLAAGAVANVKILGGLCLFDQDELDWKVVVLQESECTKLGIRDHKDYNEAFPYKLDAIREWFRTIKTHDGKAINSYGYDGKVLDAEFMIGLMNE

InterPro domains:
  IPR008162 Inorganic pyrophosphatase [PF00719] (52-208)
  IPR008162 Inorganic pyrophosphatase [PTHR10286] (22-223)
  IPR036649 Inorganic pyrophosphatase superfamily [G3DSA:3.90.80.10] (8-228)
  IPR036649 Inorganic pyrophosphatase superfamily [SSF50324] (18-225)